Protein AF-A0A0F9EQ84-F1 (afdb_monomer)

Foldseek 3Di:
DQQDLVLQADVVSVVVPPLDWNLLVLLQLCDQVSCCVRPVGNCNVSGDDSVPDFTPLLSLLLQLLVLLLVLVPDPDNLVSLVSQLVSLLSVLVSVLCQVPVPQRDSDLVSSLVSVVVVCVVVVLCVVSNVSNVQSVCCVPPVDGPDDPVVSSLVVLLSVVVCQCVVVTPHRDDLVRVQVSQCVPDNRSVVSNVSSVVVD

Solvent-accessible surface area (backbone atoms only — not comparable to full-atom values): 11429 Å² total; per-residue (Å²): 129,85,82,53,73,73,33,63,63,32,70,68,58,27,55,74,76,38,98,63,59,67,53,60,60,50,56,63,38,68,43,62,68,47,20,27,71,76,68,77,40,77,50,62,91,71,44,67,68,65,89,80,51,70,76,61,60,68,61,54,49,51,54,20,52,50,24,42,40,49,20,74,71,42,82,52,63,72,59,16,53,53,28,36,27,50,15,43,53,46,45,49,44,48,51,43,36,72,80,31,81,77,63,84,64,86,48,65,70,57,38,51,54,49,48,55,61,45,31,77,77,43,60,89,56,46,65,54,59,56,53,44,51,47,31,48,35,40,72,77,70,70,46,67,97,63,63,66,66,59,56,52,51,54,50,51,53,50,53,50,52,31,31,52,70,44,70,51,101,53,61,31,55,74,66,54,45,52,51,54,38,49,75,43,94,88,25,42,72,71,57,56,55,59,58,62,74,75,104

Structure (mmCIF, N/CA/C/O backbone):
data_AF-A0A0F9EQ84-F1
#
_entry.id   AF-A0A0F9EQ84-F1
#
loop_
_atom_site.group_PDB
_atom_site.id
_atom_site.type_symbol
_atom_site.label_atom_id
_atom_site.label_alt_id
_atom_site.label_comp_id
_atom_site.label_asym_id
_atom_site.label_entity_id
_atom_site.label_seq_id
_atom_site.pdbx_PDB_ins_code
_atom_site.Cartn_x
_atom_site.Cartn_y
_atom_site.Cartn_z
_atom_site.occupancy
_atom_site.B_iso_or_equiv
_atom_site.auth_seq_id
_atom_site.auth_comp_id
_atom_site.auth_asym_id
_atom_site.auth_atom_id
_atom_site.pdbx_PDB_model_num
ATOM 1 N N . GLY A 1 1 ? 20.247 -2.538 0.892 1.00 44.31 1 GLY A N 1
ATOM 2 C CA . GLY A 1 1 ? 21.320 -2.556 -0.114 1.00 44.31 1 GLY A CA 1
ATOM 3 C C . GLY A 1 1 ? 20.781 -1.972 -1.396 1.00 44.31 1 GLY A C 1
ATOM 4 O O . GLY A 1 1 ? 19.578 -2.067 -1.615 1.00 44.31 1 GLY A O 1
ATO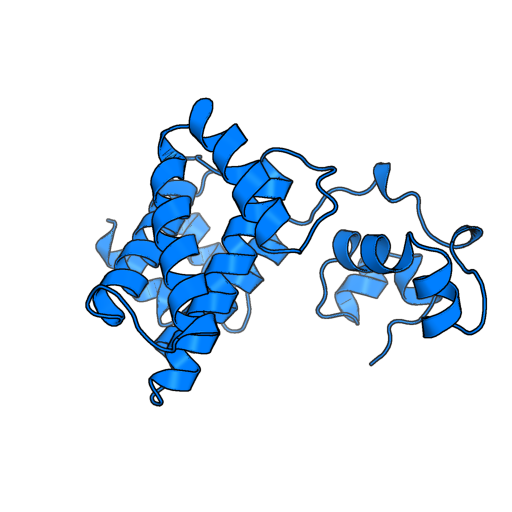M 5 N N . TYR A 1 2 ? 21.634 -1.339 -2.195 1.00 57.03 2 TYR A N 1
ATOM 6 C CA . TYR A 1 2 ? 21.280 -0.964 -3.563 1.00 57.03 2 TYR A CA 1
ATOM 7 C C . TYR A 1 2 ? 21.083 -2.249 -4.381 1.00 57.03 2 TYR A C 1
ATOM 9 O O . TYR A 1 2 ? 21.875 -3.180 -4.249 1.00 57.03 2 TYR A O 1
ATOM 17 N N . ASN A 1 3 ? 19.996 -2.341 -5.152 1.00 71.69 3 ASN A N 1
ATOM 18 C CA . ASN A 1 3 ? 19.767 -3.488 -6.032 1.00 71.69 3 ASN A CA 1
ATOM 19 C C . ASN A 1 3 ? 20.798 -3.431 -7.172 1.00 71.69 3 ASN A C 1
ATOM 21 O O . ASN A 1 3 ? 21.003 -2.356 -7.741 1.00 71.69 3 ASN A O 1
ATOM 25 N N . THR A 1 4 ? 21.437 -4.550 -7.515 1.00 80.94 4 THR A N 1
ATOM 26 C CA . THR A 1 4 ? 22.372 -4.581 -8.651 1.00 80.94 4 THR A CA 1
ATOM 27 C C . THR A 1 4 ? 21.618 -4.604 -9.983 1.00 80.94 4 THR A C 1
ATOM 29 O O . THR A 1 4 ? 20.422 -4.908 -10.026 1.00 80.94 4 THR A O 1
ATOM 32 N N . ILE A 1 5 ? 22.306 -4.304 -11.087 1.00 82.62 5 ILE A N 1
ATOM 33 C CA . ILE A 1 5 ? 21.720 -4.367 -12.437 1.00 82.62 5 ILE A CA 1
ATOM 34 C C . ILE A 1 5 ? 21.209 -5.787 -12.728 1.00 82.62 5 ILE A C 1
ATOM 36 O O . ILE A 1 5 ? 20.121 -5.964 -13.274 1.00 82.62 5 ILE A O 1
ATOM 40 N N . GLU A 1 6 ? 21.951 -6.813 -12.306 1.00 83.69 6 GLU A N 1
ATOM 41 C CA . GLU A 1 6 ? 21.594 -8.227 -12.469 1.00 83.69 6 GLU A CA 1
ATOM 42 C C . GLU A 1 6 ? 20.278 -8.561 -11.764 1.00 83.69 6 GLU A C 1
ATOM 44 O O . GLU A 1 6 ? 19.477 -9.338 -12.285 1.00 83.69 6 GLU A O 1
ATOM 49 N N . MET A 1 7 ? 20.016 -7.941 -10.608 1.00 85.12 7 MET A N 1
ATOM 50 C CA . MET A 1 7 ? 18.746 -8.113 -9.907 1.00 85.12 7 MET A CA 1
ATOM 51 C C . MET A 1 7 ? 17.577 -7.563 -10.728 1.00 85.12 7 MET A C 1
ATOM 53 O O . MET A 1 7 ? 16.531 -8.200 -10.772 1.00 85.12 7 MET A O 1
ATOM 57 N N . TYR A 1 8 ? 17.734 -6.431 -11.420 1.00 85.06 8 TYR A N 1
ATOM 58 C CA . TYR A 1 8 ? 16.660 -5.858 -12.244 1.00 85.06 8 TYR A CA 1
ATOM 59 C C . TYR A 1 8 ? 16.364 -6.618 -13.532 1.00 85.06 8 TYR A C 1
ATOM 61 O O . TYR A 1 8 ? 15.320 -6.390 -14.133 1.00 85.06 8 TYR A O 1
ATOM 69 N N . LYS A 1 9 ? 17.248 -7.516 -13.967 1.00 85.44 9 LYS A N 1
ATOM 70 C CA . LYS A 1 9 ? 17.018 -8.341 -15.161 1.00 85.44 9 LYS A CA 1
ATOM 71 C C . LYS A 1 9 ? 16.113 -9.541 -14.885 1.00 85.44 9 LYS A C 1
ATOM 73 O O . LYS A 1 9 ? 15.542 -10.101 -15.817 1.00 85.44 9 LYS A O 1
ATOM 78 N N . ASN A 1 10 ? 15.973 -9.951 -13.622 1.00 86.38 10 ASN A N 1
ATOM 79 C CA . ASN A 1 10 ? 15.217 -11.139 -13.242 1.00 86.38 10 ASN A CA 1
ATOM 80 C C . ASN A 1 10 ? 14.305 -10.858 -12.039 1.00 86.38 10 ASN A C 1
ATOM 82 O O . ASN A 1 10 ? 14.774 -10.672 -10.917 1.00 86.38 10 ASN A O 1
ATOM 86 N N . LYS A 1 11 ? 12.985 -10.905 -12.264 1.00 85.62 11 LYS A N 1
ATOM 87 C CA . LYS A 1 11 ? 11.959 -10.658 -11.238 1.00 85.62 11 LYS A CA 1
ATOM 88 C C . LYS A 1 11 ? 12.091 -11.571 -10.014 1.00 85.62 11 LYS A C 1
ATOM 90 O O . LYS A 1 11 ? 11.870 -11.103 -8.901 1.00 85.62 11 LYS A O 1
ATOM 95 N N . GLU A 1 12 ? 12.441 -12.842 -10.191 1.00 86.06 12 GLU A N 1
ATOM 96 C CA . GLU A 1 12 ? 12.554 -13.801 -9.083 1.00 86.06 12 GLU A CA 1
ATOM 97 C C . GLU A 1 12 ? 13.801 -13.536 -8.240 1.00 86.06 12 GLU A C 1
ATOM 99 O O . GLU A 1 12 ? 13.730 -13.483 -7.010 1.00 86.06 12 GLU A O 1
ATOM 104 N N . THR A 1 13 ? 14.930 -13.253 -8.892 1.00 85.06 13 THR A N 1
ATOM 105 C CA . THR A 1 13 ? 16.141 -12.779 -8.213 1.00 85.06 13 THR A CA 1
ATOM 106 C C . THR A 1 13 ? 15.863 -11.478 -7.468 1.00 85.06 13 THR A C 1
ATOM 108 O O . THR A 1 13 ? 16.202 -11.363 -6.290 1.00 85.06 13 THR A O 1
ATOM 111 N N . PHE A 1 14 ? 15.189 -10.519 -8.108 1.00 86.56 14 PHE A N 1
ATOM 112 C CA . PHE A 1 14 ? 14.787 -9.279 -7.461 1.00 86.56 14 PHE A CA 1
ATOM 113 C C . PHE A 1 14 ? 13.939 -9.548 -6.221 1.00 86.56 14 PHE A C 1
ATOM 115 O O . PHE A 1 14 ? 14.260 -9.038 -5.159 1.00 86.56 14 PHE A O 1
ATOM 122 N N . LYS A 1 15 ? 12.899 -10.380 -6.313 1.00 83.19 15 LYS A N 1
ATOM 123 C CA . LYS A 1 15 ? 12.018 -10.703 -5.180 1.00 83.19 15 LYS A CA 1
ATOM 124 C C . LYS A 1 15 ? 12.744 -11.391 -4.026 1.00 83.19 15 LYS A C 1
ATOM 126 O O . LYS A 1 15 ? 12.416 -11.143 -2.869 1.00 83.19 15 LYS A O 1
ATOM 131 N N . LYS A 1 16 ? 13.718 -12.253 -4.325 1.00 81.38 16 LYS A N 1
ATOM 132 C CA . LYS A 1 16 ? 14.491 -12.983 -3.311 1.00 81.38 16 LYS A CA 1
ATOM 133 C C . LYS A 1 16 ? 15.351 -12.051 -2.458 1.00 81.38 16 LYS A C 1
ATOM 135 O O . LYS A 1 16 ? 15.489 -12.266 -1.257 1.00 81.38 16 LYS A O 1
ATOM 140 N N . TRP A 1 17 ? 15.948 -11.044 -3.087 1.00 77.94 17 TRP A N 1
ATOM 141 C CA . TRP A 1 17 ? 16.971 -10.199 -2.463 1.00 77.94 17 TRP A CA 1
ATOM 142 C C . TRP A 1 17 ? 16.479 -8.792 -2.131 1.00 77.94 17 TRP A C 1
ATOM 144 O O . TRP A 1 17 ? 16.992 -8.137 -1.224 1.00 77.94 17 TRP A O 1
ATOM 154 N N . SER A 1 18 ? 15.471 -8.325 -2.858 1.00 72.38 18 SER A N 1
ATOM 155 C CA . SER A 1 18 ? 14.851 -7.026 -2.685 1.00 72.38 18 SER A CA 1
ATOM 156 C C . SER A 1 18 ? 13.531 -7.174 -1.953 1.00 72.38 18 SER A C 1
ATOM 158 O O . SER A 1 18 ? 12.609 -7.858 -2.385 1.00 72.38 18 SER A O 1
ATOM 160 N N . GLY A 1 19 ? 13.398 -6.433 -0.861 1.00 68.44 19 GLY A N 1
ATOM 161 C CA . GLY A 1 19 ? 12.121 -6.255 -0.188 1.00 68.44 19 GLY A CA 1
ATOM 162 C C . GLY A 1 19 ? 11.248 -5.194 -0.855 1.00 68.44 19 GLY A C 1
ATOM 163 O O . GLY A 1 19 ? 10.465 -4.585 -0.132 1.00 68.44 19 GLY A O 1
ATOM 164 N N . ALA A 1 20 ? 11.385 -4.898 -2.155 1.00 76.38 20 ALA A N 1
ATOM 165 C CA . ALA A 1 20 ? 10.658 -3.847 -2.886 1.00 76.38 20 ALA A CA 1
ATOM 166 C C . ALA A 1 20 ? 9.717 -4.424 -3.964 1.00 76.38 20 ALA A C 1
ATOM 168 O O . ALA A 1 20 ? 9.825 -5.588 -4.338 1.00 76.38 20 ALA A O 1
ATOM 169 N N . ASN A 1 21 ? 8.790 -3.607 -4.475 1.00 85.06 21 ASN A N 1
ATOM 170 C CA . ASN A 1 21 ? 7.936 -4.007 -5.593 1.00 85.06 21 ASN A CA 1
ATOM 171 C C . ASN A 1 21 ? 8.716 -3.887 -6.908 1.00 85.06 21 ASN A C 1
ATOM 173 O O . ASN A 1 21 ? 9.249 -2.819 -7.201 1.00 85.06 21 ASN A O 1
ATOM 177 N N . TYR A 1 22 ? 8.767 -4.958 -7.702 1.00 86.50 22 TYR A N 1
ATOM 178 C CA . TYR A 1 22 ? 9.621 -5.016 -8.893 1.00 86.50 22 TYR A CA 1
ATOM 179 C C . TYR A 1 22 ? 9.293 -3.943 -9.937 1.00 86.50 22 TYR A C 1
ATOM 181 O O . TYR A 1 22 ? 10.187 -3.221 -10.369 1.00 86.50 22 TYR A O 1
ATOM 189 N N . LYS A 1 23 ? 8.011 -3.790 -10.303 1.00 87.56 23 LYS A N 1
ATOM 190 C CA . LYS A 1 23 ? 7.602 -2.785 -11.295 1.00 87.56 23 LYS A CA 1
ATOM 191 C C . LYS A 1 23 ? 7.909 -1.377 -10.797 1.00 87.56 23 LYS A C 1
ATOM 193 O O . LYS A 1 23 ? 8.455 -0.576 -11.541 1.00 87.56 23 LYS A O 1
ATOM 198 N N . TRP A 1 24 ? 7.611 -1.103 -9.529 1.00 84.25 24 TRP A N 1
ATOM 199 C CA . TRP A 1 24 ? 7.910 0.193 -8.925 1.00 84.25 24 TRP A CA 1
ATOM 200 C C . TRP A 1 24 ? 9.413 0.499 -8.978 1.00 84.25 24 TRP A C 1
ATOM 202 O O . TRP A 1 24 ? 9.807 1.558 -9.453 1.00 84.25 24 TRP A O 1
ATOM 212 N N . ALA A 1 25 ? 10.258 -0.452 -8.586 1.00 84.88 25 ALA A N 1
ATOM 213 C CA . ALA A 1 25 ? 11.701 -0.251 -8.602 1.00 84.88 25 ALA A CA 1
ATOM 214 C C . ALA A 1 25 ? 12.248 -0.013 -10.024 1.00 84.88 25 ALA A C 1
ATOM 216 O O . ALA A 1 25 ? 13.164 0.784 -10.194 1.00 84.88 25 ALA A O 1
ATOM 217 N N . LEU A 1 26 ? 11.655 -0.640 -11.048 1.00 87.19 26 LEU A N 1
ATOM 218 C CA . LEU A 1 26 ? 11.979 -0.361 -12.450 1.00 87.19 26 LEU A CA 1
ATOM 219 C C . LEU A 1 26 ? 11.496 1.025 -12.907 1.00 87.19 26 LEU A C 1
ATOM 221 O O . LEU A 1 26 ? 12.176 1.696 -13.677 1.00 87.19 26 LEU A O 1
ATOM 225 N N . MET A 1 27 ? 10.338 1.483 -12.430 1.00 84.12 27 MET A N 1
ATOM 226 C CA . MET A 1 27 ? 9.828 2.821 -12.747 1.00 84.12 27 MET A CA 1
ATOM 227 C C . MET A 1 27 ? 10.714 3.930 -12.181 1.00 84.12 27 MET A C 1
ATOM 229 O O . MET A 1 27 ? 10.883 4.954 -12.839 1.00 84.12 27 MET A O 1
ATOM 233 N N . ASP A 1 28 ? 11.317 3.720 -11.009 1.00 80.31 28 ASP A N 1
ATOM 234 C CA . ASP A 1 28 ? 12.241 4.689 -10.412 1.00 80.31 28 ASP A CA 1
ATOM 235 C C . ASP A 1 28 ? 13.488 4.904 -11.292 1.00 80.31 28 ASP A C 1
ATOM 237 O O . ASP A 1 28 ? 14.003 6.017 -11.364 1.00 80.31 28 ASP A O 1
ATOM 241 N N . ILE A 1 29 ? 13.929 3.878 -12.026 1.00 82.75 29 ILE A N 1
ATOM 242 C CA . ILE A 1 29 ? 15.081 3.929 -12.947 1.00 82.75 29 ILE A CA 1
ATOM 243 C C . ILE A 1 29 ? 14.683 4.143 -14.419 1.00 82.75 29 ILE A C 1
ATOM 245 O O . ILE A 1 29 ? 15.534 4.095 -15.302 1.00 82.75 29 ILE A O 1
ATOM 249 N N . LYS A 1 30 ? 13.399 4.427 -14.699 1.00 80.50 30 LYS A N 1
ATOM 250 C CA . LYS A 1 30 ? 12.899 4.763 -16.048 1.00 80.50 30 LYS A CA 1
ATOM 251 C C . LYS A 1 30 ? 13.483 6.079 -16.578 1.00 80.50 30 LYS A C 1
ATOM 253 O O . LYS A 1 30 ? 13.595 6.265 -17.790 1.00 80.50 30 LYS A O 1
ATOM 258 N N . TYR A 1 31 ? 13.826 6.995 -15.675 1.00 83.50 31 TYR A N 1
ATOM 259 C CA . TYR A 1 31 ? 14.444 8.277 -16.002 1.00 83.50 31 TYR A CA 1
ATOM 260 C C . TYR A 1 31 ? 15.965 8.134 -16.068 1.00 83.50 31 TYR A C 1
ATOM 262 O O . TYR A 1 31 ? 16.579 7.519 -15.193 1.00 83.50 31 TYR A O 1
ATOM 270 N N . GLU A 1 32 ? 16.566 8.711 -17.105 1.00 87.50 32 GLU A N 1
ATOM 271 C CA . GLU A 1 32 ? 18.008 8.647 -17.364 1.00 87.50 32 GLU A CA 1
ATOM 272 C C . GLU A 1 32 ? 18.827 9.171 -16.185 1.00 87.50 32 GLU A C 1
ATOM 274 O O . GLU A 1 32 ? 19.829 8.577 -15.788 1.00 87.50 32 GLU A O 1
ATOM 279 N N . GLU A 1 33 ? 18.364 10.270 -15.596 1.00 87.25 33 GLU A N 1
ATOM 280 C CA . GLU A 1 33 ? 19.012 10.950 -14.485 1.00 87.25 33 GLU A CA 1
ATOM 281 C C . GLU A 1 33 ? 19.100 10.033 -13.265 1.00 87.25 33 GLU A C 1
ATOM 283 O O . GLU A 1 33 ? 20.154 9.935 -12.638 1.00 87.25 33 GLU A O 1
ATOM 288 N N . ASN A 1 34 ? 18.024 9.300 -12.968 1.00 84.56 34 ASN A N 1
ATOM 289 C CA . ASN A 1 34 ? 17.988 8.356 -11.851 1.00 84.56 34 ASN A CA 1
ATOM 290 C C . ASN A 1 34 ? 18.886 7.143 -12.111 1.00 84.56 34 ASN A C 1
ATOM 292 O O . ASN A 1 34 ? 19.557 6.671 -11.194 1.00 84.56 34 ASN A O 1
ATOM 296 N N . SER A 1 35 ? 18.930 6.658 -13.356 1.00 85.06 35 SER A N 1
ATOM 297 C CA . SER A 1 35 ? 19.844 5.587 -13.757 1.00 85.06 35 SER A CA 1
ATOM 298 C C . SER A 1 35 ? 21.303 5.992 -13.540 1.00 85.06 35 SER A C 1
ATOM 300 O O . SER A 1 35 ? 22.033 5.307 -12.823 1.00 85.06 35 SER A O 1
ATOM 302 N N . LYS A 1 36 ? 21.712 7.134 -14.106 1.00 89.94 36 LYS A N 1
ATOM 303 C CA . LYS A 1 36 ? 23.080 7.657 -13.990 1.00 89.94 36 LYS A CA 1
ATOM 304 C C . LYS A 1 36 ? 23.460 7.932 -12.539 1.00 89.94 36 LYS A C 1
ATOM 306 O O . LYS A 1 36 ? 24.565 7.596 -12.127 1.00 89.94 36 LYS A O 1
ATOM 311 N N . LEU A 1 37 ? 22.539 8.489 -11.752 1.00 86.62 37 LEU A N 1
ATOM 312 C CA . LEU A 1 37 ? 22.764 8.771 -10.336 1.00 86.62 37 LEU A CA 1
ATOM 313 C C . LEU A 1 37 ? 23.031 7.500 -9.518 1.00 86.62 37 LEU A C 1
ATOM 315 O O . LEU A 1 37 ? 23.881 7.514 -8.632 1.00 86.62 37 LEU A O 1
ATOM 319 N N . LEU A 1 38 ? 22.300 6.416 -9.786 1.00 82.12 38 LEU A N 1
ATOM 320 C CA . LEU A 1 38 ? 22.375 5.186 -8.992 1.00 82.12 38 LEU A CA 1
ATOM 321 C C . LEU A 1 38 ? 23.478 4.225 -9.452 1.00 82.12 38 LEU A C 1
ATOM 323 O O . LEU A 1 38 ? 23.998 3.477 -8.625 1.00 82.12 38 LEU A O 1
ATOM 327 N N . TYR A 1 39 ? 23.823 4.236 -10.742 1.00 83.50 39 TYR A N 1
ATOM 328 C CA . TYR A 1 39 ? 24.718 3.242 -11.350 1.00 83.50 39 TYR A CA 1
ATOM 329 C C . TYR A 1 39 ? 25.966 3.838 -12.006 1.00 83.50 39 TYR A C 1
ATOM 331 O O . TYR A 1 39 ? 26.808 3.089 -12.488 1.00 83.50 39 TYR A O 1
ATOM 339 N N . GLY A 1 40 ? 26.108 5.166 -12.028 1.00 87.81 40 GLY A N 1
ATOM 340 C CA . GLY A 1 40 ? 27.218 5.861 -12.689 1.00 87.81 40 GLY A CA 1
ATOM 341 C C . GLY A 1 40 ? 27.090 5.945 -14.215 1.00 87.81 40 GLY A C 1
ATOM 342 O O . GLY A 1 40 ? 27.859 6.654 -14.855 1.00 87.81 40 GLY A O 1
ATOM 343 N N . GLU A 1 41 ? 26.101 5.270 -14.801 1.00 90.19 41 GLU A N 1
ATOM 344 C CA . GLU A 1 41 ? 25.846 5.217 -16.240 1.00 90.19 41 GLU A CA 1
ATOM 345 C C . GLU A 1 41 ? 24.348 5.027 -16.541 1.00 90.19 41 GLU A C 1
ATOM 347 O O . GLU A 1 41 ? 23.543 4.704 -15.661 1.00 90.19 41 GLU A O 1
ATOM 352 N N . ASP A 1 42 ? 23.954 5.257 -17.795 1.00 90.31 42 ASP A N 1
ATOM 353 C CA . ASP A 1 42 ? 22.605 4.917 -18.248 1.00 90.31 42 ASP A CA 1
ATOM 354 C C . ASP A 1 42 ? 22.512 3.396 -18.463 1.00 90.31 42 ASP A C 1
ATOM 356 O O . ASP A 1 42 ? 23.278 2.811 -19.230 1.00 90.31 42 ASP A O 1
ATOM 360 N N . ILE A 1 43 ? 21.612 2.742 -17.730 1.00 89.06 43 ILE A N 1
ATOM 361 C CA . ILE A 1 43 ? 21.410 1.291 -17.743 1.00 89.06 43 ILE A CA 1
ATOM 362 C C . ILE A 1 43 ? 20.078 0.913 -18.397 1.00 89.06 43 ILE A C 1
ATOM 364 O O . ILE A 1 43 ? 19.729 -0.265 -18.392 1.00 89.06 43 ILE A O 1
ATOM 368 N N . ARG A 1 44 ? 19.290 1.877 -18.901 1.00 90.62 44 ARG A N 1
ATOM 369 C CA . ARG A 1 44 ? 17.894 1.643 -19.322 1.00 90.62 44 ARG A CA 1
ATOM 370 C C . ARG A 1 44 ? 17.756 0.639 -20.463 1.00 90.62 44 ARG A C 1
ATOM 372 O O . ARG A 1 44 ? 16.787 -0.111 -20.494 1.00 90.62 44 ARG A O 1
ATOM 379 N N . ASP A 1 45 ? 18.739 0.580 -21.350 1.00 90.50 45 ASP A N 1
ATOM 380 C CA . ASP A 1 45 ? 18.856 -0.401 -22.434 1.00 90.50 45 ASP A CA 1
ATOM 381 C C . ASP A 1 45 ? 19.057 -1.846 -21.934 1.00 90.50 45 ASP A C 1
ATOM 383 O O . ASP A 1 45 ? 18.756 -2.809 -22.638 1.00 90.50 45 ASP A O 1
ATOM 387 N N . ARG A 1 46 ? 19.536 -2.007 -20.695 1.00 89.19 46 ARG A N 1
ATOM 388 C CA . ARG A 1 46 ? 19.791 -3.295 -20.031 1.00 89.19 46 A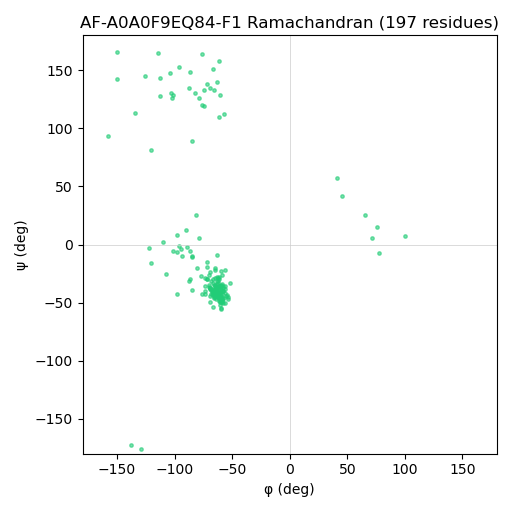RG A CA 1
ATOM 389 C C . ARG A 1 46 ? 18.646 -3.749 -19.128 1.00 89.19 46 ARG A C 1
ATOM 391 O O . ARG A 1 46 ? 18.761 -4.813 -18.510 1.00 89.19 46 ARG A O 1
ATOM 398 N N . LEU A 1 47 ? 17.581 -2.958 -19.019 1.00 89.00 47 LEU A N 1
ATOM 399 C CA . LEU A 1 47 ? 16.421 -3.239 -18.180 1.00 89.00 47 LEU A CA 1
ATOM 400 C C . LEU A 1 47 ? 15.291 -3.890 -18.984 1.00 89.00 47 LEU A C 1
ATOM 402 O O . LEU A 1 47 ? 15.166 -3.664 -20.188 1.00 89.00 47 LEU A O 1
ATOM 406 N N . PRO A 1 48 ? 14.436 -4.695 -18.335 1.00 88.50 48 PRO A N 1
ATOM 407 C CA . PRO A 1 48 ? 13.244 -5.208 -18.984 1.00 88.50 48 PRO A CA 1
ATOM 408 C C . PRO A 1 48 ? 12.257 -4.079 -19.301 1.00 88.50 48 PRO A C 1
ATOM 410 O O . PRO A 1 48 ? 12.146 -3.089 -18.578 1.00 88.50 48 PRO A O 1
ATOM 413 N N . ASP A 1 49 ? 11.481 -4.296 -20.358 1.00 85.44 49 ASP A N 1
ATOM 414 C CA . ASP A 1 49 ? 10.398 -3.414 -20.779 1.00 85.44 49 ASP A CA 1
ATOM 415 C C . ASP A 1 49 ? 9.314 -3.309 -19.687 1.00 85.44 49 ASP A C 1
ATOM 417 O O . ASP A 1 49 ? 8.581 -4.264 -19.406 1.00 85.44 49 ASP A O 1
ATOM 421 N N . ILE A 1 50 ? 9.238 -2.137 -19.051 1.00 84.69 50 ILE A N 1
ATOM 422 C CA . ILE A 1 50 ? 8.362 -1.849 -17.905 1.00 84.69 50 ILE A CA 1
ATOM 423 C C . ILE A 1 50 ? 6.888 -1.987 -18.286 1.00 84.69 50 ILE A C 1
ATOM 425 O O . ILE A 1 50 ? 6.077 -2.413 -17.456 1.00 84.69 50 ILE A O 1
ATOM 429 N N . ASP A 1 51 ? 6.542 -1.670 -19.533 1.00 82.56 51 ASP A N 1
ATOM 430 C CA . ASP A 1 51 ? 5.158 -1.658 -20.001 1.00 82.56 51 ASP A CA 1
ATOM 431 C C . ASP A 1 51 ? 4.599 -3.087 -20.130 1.00 82.56 51 ASP A C 1
ATOM 433 O O . ASP A 1 51 ? 3.390 -3.298 -20.040 1.00 82.56 51 ASP A O 1
ATOM 437 N N . LYS A 1 52 ? 5.476 -4.098 -20.212 1.00 85.19 52 LYS A N 1
ATOM 438 C CA . LYS A 1 52 ? 5.114 -5.528 -20.198 1.00 85.19 52 LYS A CA 1
ATOM 439 C C . LYS A 1 52 ? 5.005 -6.124 -18.794 1.00 85.19 52 LYS A C 1
ATOM 441 O O . LYS A 1 52 ? 4.615 -7.284 -18.640 1.00 85.19 52 LYS A O 1
ATOM 446 N N . ILE A 1 53 ? 5.352 -5.368 -17.754 1.00 85.56 53 ILE A N 1
ATOM 447 C CA . ILE A 1 53 ? 5.362 -5.849 -16.372 1.00 85.56 53 ILE A CA 1
ATOM 448 C C . ILE A 1 53 ? 4.103 -5.357 -15.658 1.00 85.56 53 ILE A C 1
ATOM 450 O O . ILE A 1 53 ? 3.796 -4.167 -15.629 1.00 85.56 53 ILE A O 1
ATOM 454 N N . LYS A 1 54 ? 3.376 -6.280 -15.023 1.00 86.31 54 LYS A N 1
ATOM 455 C CA . LYS A 1 54 ? 2.227 -5.951 -14.167 1.00 86.31 54 LYS A CA 1
ATOM 456 C C . LYS A 1 54 ? 2.663 -5.645 -12.738 1.00 86.31 54 LYS A C 1
ATOM 458 O O . LYS A 1 54 ? 3.639 -6.219 -12.241 1.00 86.31 54 LYS A O 1
ATOM 463 N N . PHE A 1 55 ? 1.921 -4.762 -12.072 1.00 88.31 55 PHE A N 1
ATOM 464 C CA . PHE A 1 55 ? 2.086 -4.548 -10.638 1.00 88.31 55 PHE A CA 1
ATOM 465 C C . PHE A 1 55 ? 1.753 -5.830 -9.870 1.00 88.31 55 PHE A C 1
ATOM 467 O O . PHE A 1 55 ? 0.803 -6.541 -10.184 1.00 88.31 55 PHE A O 1
ATOM 474 N N . ASP A 1 56 ? 2.552 -6.118 -8.846 1.00 89.69 56 ASP A N 1
ATOM 475 C CA . ASP A 1 56 ? 2.245 -7.168 -7.876 1.00 89.69 56 ASP A CA 1
ATOM 476 C C . ASP A 1 56 ? 1.329 -6.568 -6.798 1.00 89.69 56 ASP A C 1
ATOM 478 O O . ASP A 1 56 ? 1.803 -5.958 -5.837 1.00 89.69 56 ASP A O 1
ATOM 482 N N . TYR A 1 57 ? 0.015 -6.628 -7.036 1.00 91.88 57 TYR A N 1
ATOM 483 C CA . TYR A 1 57 ? -0.996 -6.021 -6.165 1.00 91.88 57 TYR A CA 1
A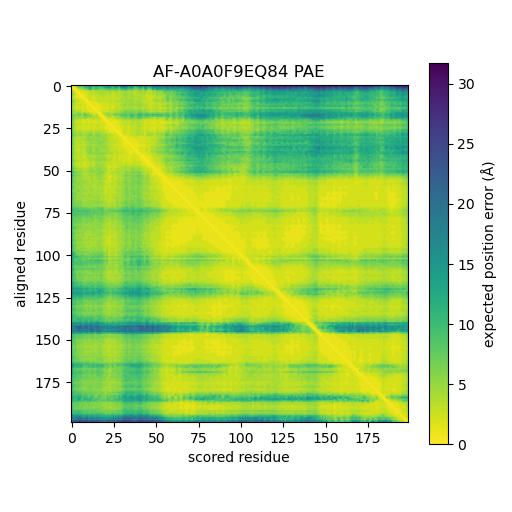TOM 484 C C . TYR A 1 57 ? -0.984 -6.616 -4.753 1.00 91.88 57 TYR A C 1
ATOM 486 O O . TYR A 1 57 ? -1.141 -5.866 -3.788 1.00 91.88 57 TYR A O 1
ATOM 494 N N . ASP A 1 58 ? -0.713 -7.918 -4.630 1.00 91.25 58 ASP A N 1
ATOM 495 C CA . ASP A 1 58 ? -0.542 -8.601 -3.349 1.00 91.25 58 ASP A CA 1
ATOM 496 C C . ASP A 1 58 ? 0.635 -8.009 -2.565 1.00 91.25 58 ASP A C 1
ATOM 498 O O . ASP A 1 58 ? 0.489 -7.706 -1.383 1.00 91.25 58 ASP A O 1
ATOM 502 N N . ASP A 1 59 ? 1.791 -7.783 -3.194 1.00 89.31 59 ASP A N 1
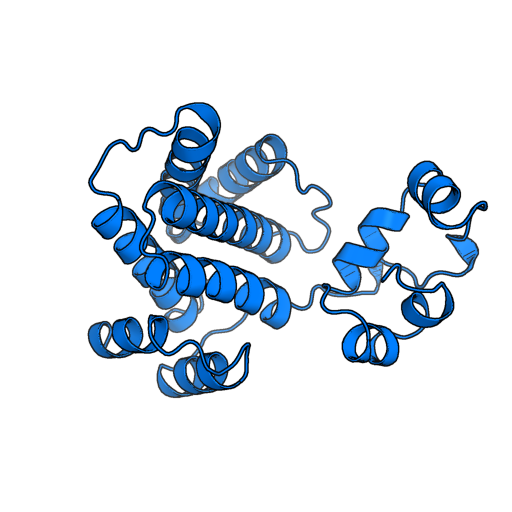ATOM 503 C CA . ASP A 1 59 ? 2.930 -7.145 -2.519 1.00 89.31 59 ASP A CA 1
ATOM 504 C C . ASP A 1 59 ? 2.613 -5.701 -2.083 1.00 89.31 59 ASP A C 1
ATOM 506 O O . ASP A 1 59 ? 2.949 -5.295 -0.964 1.00 89.31 59 ASP A O 1
ATOM 510 N N . ILE A 1 60 ? 1.934 -4.916 -2.928 1.00 91.50 60 ILE A N 1
ATOM 511 C CA . ILE A 1 60 ? 1.557 -3.537 -2.574 1.00 91.50 60 ILE A CA 1
ATOM 512 C C . ILE A 1 60 ? 0.586 -3.539 -1.387 1.00 91.50 60 ILE A C 1
ATOM 514 O O . ILE A 1 60 ? 0.804 -2.799 -0.420 1.00 91.50 60 ILE A O 1
ATOM 518 N N . LEU A 1 61 ? -0.448 -4.383 -1.425 1.00 94.62 61 LEU A N 1
ATOM 519 C CA . LEU A 1 61 ? -1.423 -4.519 -0.346 1.00 94.62 61 LEU A CA 1
ATOM 520 C C . LEU A 1 61 ? -0.753 -4.987 0.953 1.00 94.62 61 LEU A C 1
ATOM 522 O O . LEU A 1 61 ? -0.977 -4.384 2.003 1.00 94.62 61 LEU A O 1
ATOM 526 N N . ALA A 1 62 ? 0.156 -5.961 0.901 1.00 93.69 62 ALA A N 1
ATOM 527 C CA . ALA A 1 62 ? 0.870 -6.439 2.083 1.00 93.69 62 ALA A CA 1
ATOM 528 C C . ALA A 1 62 ? 1.669 -5.308 2.757 1.00 93.69 62 ALA A C 1
ATOM 530 O O . ALA A 1 62 ? 1.725 -5.221 3.985 1.00 93.69 62 ALA A O 1
ATOM 531 N N . ARG A 1 63 ? 2.236 -4.376 1.978 1.00 92.62 63 ARG A N 1
ATOM 532 C CA . ARG A 1 63 ? 2.924 -3.186 2.516 1.00 92.62 63 ARG A CA 1
ATOM 533 C C . ARG A 1 63 ? 1.970 -2.182 3.147 1.00 92.62 63 ARG A C 1
ATOM 535 O O . ARG A 1 63 ? 2.359 -1.519 4.111 1.00 92.62 63 ARG A O 1
ATOM 542 N N . VAL A 1 64 ? 0.757 -2.034 2.612 1.00 96.06 64 VAL A N 1
ATOM 543 C CA . VAL A 1 64 ? -0.297 -1.234 3.254 1.00 96.06 64 VAL A CA 1
ATOM 544 C C . VAL A 1 64 ? -0.580 -1.817 4.631 1.00 96.06 64 VAL A C 1
ATOM 546 O O . VAL A 1 64 ? -0.414 -1.120 5.633 1.00 96.06 64 VAL A O 1
ATOM 549 N N . LEU A 1 65 ? -0.908 -3.108 4.682 1.00 96.56 65 LEU A N 1
ATOM 550 C CA . LEU A 1 65 ? -1.260 -3.812 5.914 1.00 96.56 65 LEU A CA 1
ATOM 551 C C . LEU A 1 65 ? -0.111 -3.816 6.927 1.00 96.56 65 LEU A C 1
ATOM 553 O O . LEU A 1 65 ? -0.340 -3.571 8.106 1.00 96.56 65 LEU A O 1
ATOM 557 N N . TYR A 1 66 ? 1.137 -3.948 6.473 1.00 95.81 66 TYR A N 1
ATOM 558 C CA . TYR A 1 66 ? 2.317 -3.804 7.327 1.00 95.81 66 TYR A CA 1
ATOM 559 C C . TYR A 1 66 ? 2.358 -2.460 8.063 1.00 95.81 66 TYR A C 1
ATOM 561 O O . TYR A 1 66 ? 2.661 -2.404 9.256 1.00 95.81 66 TYR A O 1
ATOM 569 N N . HIS A 1 67 ? 2.054 -1.357 7.378 1.00 97.25 67 HIS A N 1
ATOM 570 C CA . HIS A 1 67 ? 2.041 -0.044 8.018 1.00 97.25 67 HIS A CA 1
ATOM 571 C C . HIS A 1 67 ? 0.852 0.145 8.963 1.00 97.25 67 HIS A C 1
ATOM 573 O O . HIS A 1 67 ? 1.005 0.841 9.969 1.00 97.25 67 HIS A O 1
ATOM 579 N N . ILE A 1 68 ? -0.283 -0.503 8.694 1.00 97.50 68 ILE A N 1
ATOM 580 C CA . ILE A 1 68 ? -1.421 -0.516 9.619 1.00 97.50 68 ILE A CA 1
ATOM 581 C C . ILE A 1 68 ? -1.087 -1.325 10.875 1.00 97.50 68 ILE A C 1
ATOM 583 O O . ILE A 1 68 ? -1.218 -0.804 11.978 1.00 97.50 68 ILE A O 1
ATOM 587 N N . GLU A 1 69 ? -0.571 -2.546 10.726 1.00 96.94 69 GLU A N 1
ATOM 588 C CA . GLU A 1 69 ? -0.134 -3.400 11.838 1.00 96.94 69 GLU A CA 1
ATOM 589 C C . GLU A 1 69 ? 0.878 -2.661 12.726 1.00 96.94 69 GLU A C 1
ATOM 591 O O . GLU A 1 69 ? 0.772 -2.653 13.953 1.00 96.94 69 GLU A O 1
ATOM 596 N N . LYS A 1 70 ? 1.842 -1.961 12.111 1.00 96.56 70 LYS A N 1
ATOM 597 C CA . LYS A 1 70 ? 2.797 -1.121 12.844 1.00 96.56 70 LYS A CA 1
ATOM 598 C C . LYS A 1 70 ? 2.126 0.043 13.562 1.00 96.56 70 LYS A C 1
ATOM 600 O O . LYS A 1 70 ? 2.565 0.370 14.654 1.00 96.56 70 LYS A O 1
ATOM 605 N N . SER A 1 71 ? 1.103 0.663 12.977 1.00 97.12 71 SER A N 1
ATOM 606 C CA . SER A 1 71 ? 0.332 1.698 13.670 1.00 97.12 71 SER A CA 1
ATOM 607 C C . SER A 1 71 ? -0.398 1.124 14.886 1.00 97.12 71 SER A C 1
ATOM 609 O O . SER A 1 71 ? -0.326 1.717 15.957 1.00 97.12 71 SER A O 1
ATOM 611 N N . LEU A 1 72 ? -1.035 -0.042 14.761 1.00 96.69 72 LEU A N 1
ATOM 612 C CA . LEU A 1 72 ? -1.742 -0.704 15.866 1.00 96.69 72 LEU A CA 1
ATOM 613 C C . LEU A 1 72 ? -0.802 -1.118 17.008 1.00 96.69 72 LEU A C 1
ATOM 615 O O . LEU A 1 72 ? -1.181 -1.044 18.171 1.00 96.69 72 LEU A O 1
ATOM 619 N N . LYS A 1 73 ? 0.420 -1.553 16.680 1.00 96.00 73 LYS A N 1
ATOM 620 C CA . LYS A 1 73 ? 1.412 -2.017 17.662 1.00 96.00 73 LYS A CA 1
ATOM 621 C C . LYS A 1 73 ? 2.106 -0.881 18.422 1.00 96.00 73 LYS A C 1
ATOM 623 O O . LYS A 1 73 ? 2.618 -1.108 19.517 1.00 96.00 73 LYS A O 1
ATOM 628 N N . GLU A 1 74 ? 2.208 0.293 17.812 1.00 95.50 74 GLU A N 1
ATOM 629 C CA . GLU A 1 74 ? 3.010 1.394 18.337 1.00 95.50 74 GLU A CA 1
ATOM 630 C C . GLU A 1 74 ? 2.341 2.073 19.536 1.00 95.50 74 GLU A C 1
ATOM 632 O O . GLU A 1 74 ? 1.156 2.400 19.480 1.00 95.50 74 GLU A O 1
ATOM 637 N N . LYS A 1 75 ? 3.117 2.305 20.602 1.00 92.88 75 LYS A N 1
ATOM 638 C CA . LYS A 1 75 ? 2.629 2.967 21.825 1.00 92.88 75 LYS A CA 1
ATOM 639 C C . LYS A 1 75 ? 2.750 4.485 21.744 1.00 92.88 75 LYS A C 1
ATOM 641 O O . LYS A 1 75 ? 1.935 5.192 22.322 1.00 92.88 75 LYS A O 1
ATOM 646 N N . ASP A 1 76 ? 3.764 4.976 21.033 1.00 94.31 76 ASP A N 1
ATOM 647 C CA . ASP A 1 76 ? 3.918 6.402 20.774 1.00 94.31 76 ASP A CA 1
ATOM 648 C C . ASP A 1 76 ? 2.907 6.850 19.713 1.00 94.31 76 ASP A C 1
ATOM 650 O O . ASP A 1 76 ? 2.915 6.390 18.564 1.00 94.31 76 ASP A O 1
ATOM 654 N N . GLU A 1 77 ? 2.031 7.774 20.090 1.00 90.94 77 GLU A N 1
ATOM 655 C CA . GLU A 1 77 ? 0.949 8.211 19.220 1.00 90.94 77 GLU A CA 1
ATOM 656 C C . GLU A 1 77 ? 1.461 8.914 17.953 1.00 90.94 77 GLU A C 1
ATOM 658 O O . GLU A 1 77 ? 0.947 8.682 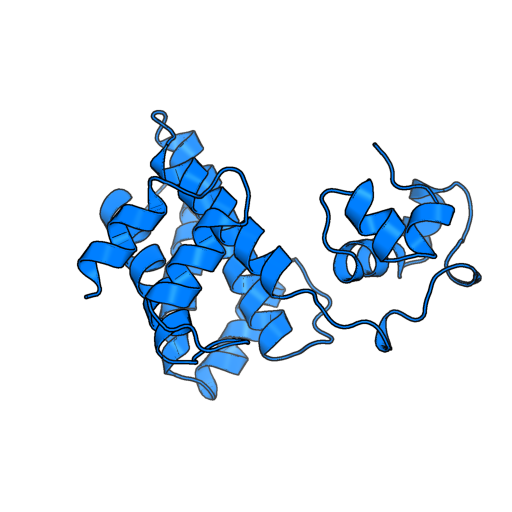16.855 1.00 90.94 77 GLU A O 1
ATOM 663 N N . LYS A 1 78 ? 2.522 9.720 18.050 1.00 91.00 78 LYS A N 1
ATOM 664 C CA . LYS A 1 78 ? 3.103 10.430 16.901 1.00 91.00 78 LYS A CA 1
ATOM 665 C C . LYS A 1 78 ? 3.680 9.442 15.889 1.00 91.00 78 LYS A C 1
ATOM 667 O O . LYS A 1 78 ? 3.462 9.587 14.677 1.00 91.00 78 LYS A O 1
ATOM 672 N N . ILE A 1 79 ? 4.393 8.420 16.356 1.00 93.62 79 ILE A N 1
ATOM 673 C CA . ILE A 1 79 ? 4.907 7.350 15.498 1.00 93.62 79 ILE A CA 1
ATOM 674 C C . ILE A 1 79 ? 3.736 6.546 14.929 1.00 93.62 79 ILE A C 1
ATOM 676 O O . ILE A 1 79 ? 3.725 6.287 13.722 1.00 93.62 79 ILE A O 1
ATOM 680 N N . SER A 1 80 ? 2.721 6.224 15.731 1.00 95.19 80 SER A N 1
ATOM 681 C CA . SER A 1 80 ? 1.541 5.488 15.274 1.00 95.19 80 SER A CA 1
ATOM 682 C C . SER A 1 80 ? 0.801 6.220 14.147 1.00 95.19 80 SER A C 1
ATOM 684 O O . SER A 1 80 ? 0.592 5.641 13.075 1.00 95.19 80 SER A O 1
ATOM 686 N N . ARG A 1 81 ? 0.516 7.518 14.314 1.00 95.19 81 ARG A N 1
ATOM 687 C CA . ARG A 1 81 ? -0.076 8.401 13.290 1.00 95.19 81 ARG A CA 1
ATOM 688 C C . ARG A 1 81 ? 0.804 8.488 12.035 1.00 95.19 81 ARG A C 1
ATOM 690 O O . ARG A 1 81 ? 0.326 8.451 10.896 1.00 95.19 81 ARG A O 1
ATOM 697 N N . SER A 1 82 ? 2.126 8.524 12.208 1.00 94.00 82 SER A N 1
ATOM 698 C CA . SER A 1 82 ? 3.084 8.480 11.096 1.00 94.00 82 SER A CA 1
ATOM 699 C C . SER A 1 82 ? 3.022 7.150 10.329 1.00 94.00 82 SER A C 1
ATOM 701 O O . SER A 1 82 ? 3.066 7.152 9.096 1.00 94.00 82 SER A O 1
ATOM 703 N N . LYS A 1 83 ? 2.890 6.004 11.004 1.00 96.62 83 LYS A N 1
ATOM 704 C CA . LYS A 1 83 ? 2.719 4.703 10.333 1.00 96.62 83 LYS A CA 1
ATOM 705 C C . LYS A 1 83 ? 1.362 4.616 9.632 1.00 96.62 83 LYS A C 1
ATOM 707 O O . LYS A 1 83 ? 1.330 4.219 8.470 1.00 96.62 83 LYS A O 1
ATOM 712 N N . PHE A 1 84 ? 0.292 5.081 10.273 1.00 97.25 84 PHE A N 1
ATOM 713 C CA . PHE A 1 84 ? -1.044 5.136 9.683 1.00 97.25 84 PHE A CA 1
ATOM 714 C C . PHE A 1 84 ? -1.077 5.966 8.393 1.00 97.25 84 PHE A C 1
ATOM 716 O O . PHE A 1 84 ? -1.483 5.462 7.350 1.00 97.25 84 PHE A O 1
ATOM 723 N N . SER A 1 85 ? -0.545 7.193 8.407 1.00 96.06 85 SER A N 1
ATOM 724 C CA . SER A 1 85 ? -0.487 8.028 7.193 1.00 96.06 85 SER A CA 1
ATOM 725 C C . SER A 1 85 ? 0.279 7.352 6.046 1.00 96.06 85 SER A C 1
ATOM 727 O O . SER A 1 85 ? -0.133 7.450 4.892 1.00 96.06 85 SER A O 1
ATOM 729 N N . LYS A 1 86 ? 1.348 6.590 6.341 1.00 95.81 86 LYS A N 1
ATOM 730 C CA . LYS A 1 86 ? 2.051 5.785 5.321 1.00 95.81 86 LYS A CA 1
ATOM 731 C C . LYS A 1 86 ? 1.168 4.683 4.743 1.00 95.81 86 LYS A C 1
ATOM 733 O O . LYS A 1 86 ? 1.242 4.446 3.538 1.00 95.81 86 LYS A O 1
ATOM 738 N N . ALA A 1 87 ? 0.363 4.019 5.572 1.00 97.62 87 ALA A N 1
ATOM 739 C CA . ALA A 1 87 ? -0.590 3.019 5.100 1.00 97.62 87 ALA A CA 1
ATOM 740 C C . ALA A 1 87 ? -1.620 3.646 4.157 1.00 97.62 87 ALA A C 1
ATOM 742 O O . ALA A 1 87 ? -1.793 3.159 3.042 1.00 97.62 87 ALA A O 1
ATOM 743 N N . VAL A 1 88 ? -2.225 4.769 4.556 1.00 97.75 88 VAL A N 1
ATOM 744 C CA . VAL A 1 88 ? -3.220 5.479 3.741 1.00 97.75 88 VAL A CA 1
ATOM 745 C C . VAL A 1 88 ? -2.632 5.934 2.406 1.00 97.75 88 VAL A C 1
ATOM 747 O O . VAL A 1 88 ? -3.250 5.715 1.366 1.00 97.75 88 VAL A O 1
ATOM 750 N N . PHE A 1 89 ? -1.423 6.505 2.393 1.00 95.94 89 PHE A N 1
ATOM 751 C CA . PHE A 1 89 ? -0.768 6.922 1.147 1.00 95.94 89 PHE A CA 1
ATOM 752 C C . PHE A 1 89 ? -0.477 5.743 0.219 1.00 95.94 89 PHE A C 1
ATOM 754 O O . PHE A 1 89 ? -0.729 5.832 -0.980 1.00 95.94 89 PHE A O 1
ATOM 761 N N . LYS A 1 90 ? 0.004 4.620 0.763 1.00 95.19 90 LYS A N 1
ATOM 762 C CA . LYS A 1 90 ? 0.261 3.414 -0.032 1.00 95.19 90 LYS A CA 1
ATOM 763 C C . LYS A 1 90 ? -1.024 2.785 -0.556 1.00 95.19 90 LYS A C 1
ATOM 765 O O . LYS A 1 90 ? -1.030 2.346 -1.696 1.00 95.19 90 LYS A O 1
ATOM 770 N N . PHE A 1 91 ? -2.102 2.779 0.227 1.00 97.25 91 PHE A N 1
ATOM 771 C CA . PHE A 1 91 ? -3.393 2.271 -0.234 1.00 97.25 91 PHE A CA 1
ATOM 772 C C . PHE A 1 91 ? -4.008 3.186 -1.298 1.00 97.25 91 PHE A C 1
ATOM 774 O O . PHE A 1 91 ? -4.570 2.725 -2.281 1.00 97.25 91 PHE A O 1
ATOM 781 N N . SER A 1 92 ? -3.831 4.496 -1.144 1.00 96.88 92 SER A N 1
ATOM 782 C CA . SER A 1 92 ? -4.250 5.485 -2.139 1.00 96.88 92 SER A CA 1
ATOM 783 C C . SER A 1 92 ? -3.502 5.294 -3.462 1.00 96.88 92 SER A C 1
ATOM 785 O O . SER A 1 92 ? -4.122 5.273 -4.519 1.00 96.88 92 SER A O 1
ATOM 787 N N . TYR A 1 93 ? -2.182 5.085 -3.406 1.00 94.62 93 TYR A N 1
ATOM 788 C CA . TYR A 1 93 ? -1.383 4.723 -4.579 1.00 94.62 93 TYR A CA 1
ATOM 789 C C . TYR A 1 93 ? -1.818 3.381 -5.180 1.00 94.62 93 TYR A C 1
ATOM 791 O O . TYR A 1 93 ? -1.986 3.287 -6.391 1.00 94.62 93 TYR A O 1
ATOM 799 N N . TYR A 1 94 ? -2.050 2.372 -4.337 1.00 95.25 94 TYR A N 1
ATOM 800 C CA . TYR A 1 94 ? -2.562 1.064 -4.740 1.00 95.25 94 TYR A CA 1
ATOM 801 C C . TYR A 1 94 ? -3.858 1.181 -5.553 1.00 95.25 94 TYR A C 1
ATOM 803 O O . TYR A 1 94 ? -3.958 0.594 -6.624 1.00 95.25 94 TYR A O 1
ATOM 811 N N . LEU A 1 95 ? -4.819 1.987 -5.096 1.00 95.38 95 LEU A N 1
ATOM 812 C CA . LEU A 1 95 ? -6.039 2.246 -5.857 1.00 95.38 95 LEU A CA 1
ATOM 813 C C . LEU A 1 95 ? -5.736 2.927 -7.197 1.00 95.38 95 LEU A C 1
ATOM 815 O O . LEU A 1 95 ? -6.287 2.521 -8.214 1.00 95.38 95 LEU A O 1
ATOM 819 N N . CYS A 1 96 ? -4.843 3.921 -7.233 1.00 94.81 96 CYS A N 1
ATOM 820 C CA . CYS A 1 96 ? -4.464 4.556 -8.496 1.00 94.81 96 CYS A CA 1
ATOM 821 C C . CYS A 1 96 ? -3.916 3.547 -9.510 1.00 94.81 96 CYS A C 1
ATOM 823 O O . CYS A 1 96 ? -4.341 3.591 -10.658 1.00 94.81 96 CYS A O 1
ATOM 825 N N . VAL A 1 97 ? -3.019 2.646 -9.090 1.00 92.94 97 VAL A N 1
ATOM 826 C CA . VAL A 1 97 ? -2.455 1.627 -9.990 1.00 92.94 97 VAL A CA 1
ATOM 827 C C . VAL A 1 97 ? -3.447 0.519 -10.331 1.00 92.94 97 VAL A C 1
ATOM 829 O O . VAL A 1 97 ? -3.376 -0.039 -11.416 1.00 92.94 97 VAL A O 1
ATOM 832 N N . PHE A 1 98 ? -4.391 0.213 -9.439 1.00 92.88 98 PHE A N 1
ATOM 833 C CA . PHE A 1 98 ? -5.469 -0.739 -9.709 1.00 92.88 98 PHE A CA 1
ATOM 834 C C . PHE A 1 98 ? -6.418 -0.227 -10.802 1.00 92.88 98 PHE A C 1
ATOM 836 O O . PHE A 1 98 ? -6.794 -0.982 -11.691 1.00 92.88 98 PHE A O 1
ATOM 843 N N . PHE A 1 99 ? -6.774 1.061 -10.771 1.00 91.88 99 PHE A N 1
ATOM 844 C CA . PHE A 1 99 ? -7.628 1.675 -11.796 1.00 91.88 99 PHE A CA 1
ATOM 845 C C . PHE A 1 99 ? -6.858 2.147 -13.040 1.00 91.88 99 PHE A C 1
ATOM 847 O O . PHE A 1 99 ? -7.473 2.565 -14.021 1.00 91.88 99 PHE A O 1
ATOM 854 N N . ASP A 1 100 ? -5.527 2.144 -12.996 1.00 90.75 100 ASP A N 1
ATOM 855 C CA . ASP A 1 100 ? -4.644 2.563 -14.082 1.00 90.75 100 ASP A CA 1
ATOM 856 C C . ASP A 1 100 ? -3.263 1.928 -13.901 1.00 90.75 100 ASP A C 1
ATOM 858 O O . ASP A 1 100 ? -2.390 2.472 -13.224 1.00 90.75 100 ASP A O 1
ATOM 862 N N . GLU A 1 101 ? -3.055 0.769 -14.531 1.00 86.25 101 GLU A N 1
ATOM 863 C CA . GLU A 1 101 ? -1.833 -0.035 -14.366 1.00 86.25 101 GLU A CA 1
ATOM 864 C C . GLU A 1 101 ? -0.552 0.671 -14.850 1.00 86.25 101 GLU A C 1
ATOM 866 O O . GLU A 1 101 ? 0.559 0.169 -14.630 1.00 86.25 101 GLU A O 1
ATOM 871 N N . SER A 1 102 ? -0.700 1.816 -15.524 1.00 83.69 102 SER A N 1
ATOM 872 C CA . SER A 1 102 ? 0.388 2.656 -16.021 1.00 83.69 102 SER A CA 1
ATOM 873 C C . SER A 1 102 ? 0.711 3.840 -15.104 1.00 83.69 102 SER A C 1
ATOM 875 O O . SER A 1 102 ? 1.696 4.538 -15.344 1.00 83.69 102 SER A O 1
ATOM 877 N N . PHE A 1 103 ? -0.081 4.072 -14.048 1.00 88.62 103 PHE A N 1
ATOM 878 C CA . PHE A 1 103 ? 0.001 5.274 -13.221 1.00 88.62 103 PHE A CA 1
ATOM 879 C C . PHE A 1 103 ? 1.403 5.475 -12.608 1.00 88.62 103 PHE A C 1
ATOM 881 O O . PHE A 1 103 ? 1.802 4.720 -11.712 1.00 88.62 103 PHE A O 1
ATOM 888 N N . PRO A 1 104 ? 2.158 6.516 -13.027 1.00 82.19 104 PRO A N 1
ATOM 889 C CA . PRO A 1 104 ? 3.582 6.597 -12.720 1.00 82.19 104 PRO A CA 1
ATOM 890 C C . PRO A 1 104 ? 3.923 7.403 -11.468 1.00 82.19 104 PRO A C 1
ATOM 892 O O . PRO A 1 104 ? 5.086 7.505 -11.087 1.00 82.19 104 PRO A O 1
ATOM 895 N N . TYR A 1 105 ? 2.930 8.019 -10.831 1.00 86.44 105 TYR A N 1
ATOM 896 C CA . TYR A 1 105 ? 3.183 9.067 -9.853 1.00 86.44 105 TYR A CA 1
ATOM 897 C C . TYR A 1 105 ? 3.023 8.578 -8.416 1.00 86.44 105 TYR A C 1
ATOM 899 O O . TYR A 1 105 ? 1.991 8.042 -8.027 1.00 86.44 105 TYR A O 1
ATOM 907 N N . THR A 1 106 ? 4.016 8.867 -7.582 1.00 84.31 106 THR A N 1
ATOM 908 C CA . THR A 1 106 ? 3.970 8.613 -6.133 1.00 84.31 106 THR A CA 1
ATOM 909 C C . THR A 1 106 ? 3.661 9.874 -5.322 1.00 84.31 106 THR A C 1
ATOM 911 O O . THR A 1 106 ? 3.468 9.804 -4.107 1.00 84.31 106 THR A O 1
ATOM 914 N N . SER A 1 107 ? 3.586 11.043 -5.972 1.00 88.12 107 SER A N 1
ATOM 915 C CA . SER A 1 107 ? 3.302 12.306 -5.292 1.00 88.12 107 SER A CA 1
ATOM 916 C C . SER A 1 107 ? 1.845 12.382 -4.830 1.00 88.12 107 SER A C 1
ATOM 918 O O . SER A 1 107 ? 0.912 12.045 -5.563 1.00 88.12 107 SER A O 1
ATOM 920 N N . ILE A 1 108 ? 1.638 12.884 -3.610 1.00 90.00 108 ILE A N 1
ATOM 921 C CA . ILE A 1 108 ? 0.310 12.971 -2.983 1.00 90.00 108 ILE A CA 1
ATOM 922 C C . ILE A 1 108 ? -0.660 13.786 -3.848 1.00 90.00 108 ILE A C 1
ATOM 924 O O . ILE A 1 108 ? -1.811 13.398 -4.006 1.00 90.00 108 ILE A O 1
ATOM 928 N N . ILE A 1 109 ? -0.197 14.879 -4.461 1.00 91.06 109 ILE A N 1
ATOM 929 C CA . ILE A 1 109 ? -1.031 15.734 -5.320 1.00 91.06 109 ILE A CA 1
ATOM 930 C C . ILE A 1 109 ? -1.556 14.948 -6.530 1.00 91.06 109 ILE A C 1
ATOM 932 O O . ILE A 1 109 ? -2.748 15.013 -6.839 1.00 91.06 109 ILE A O 1
ATOM 936 N N . LYS A 1 110 ? -0.692 14.171 -7.198 1.00 94.94 110 LYS A N 1
ATOM 937 C CA . LYS A 1 110 ? -1.089 13.352 -8.351 1.00 94.94 110 LYS A CA 1
ATOM 938 C C . LYS A 1 110 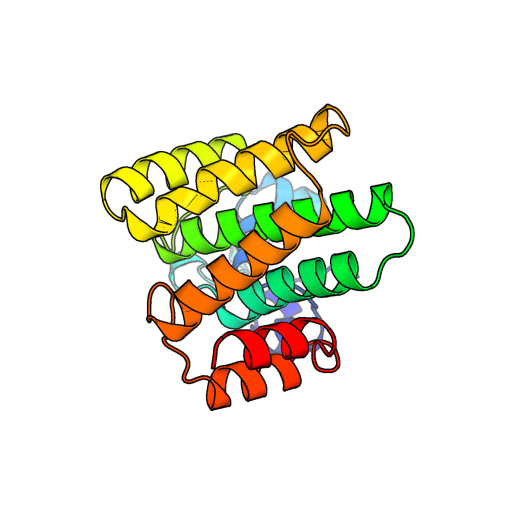? -2.003 12.203 -7.930 1.00 94.94 110 LYS A C 1
ATOM 940 O O . LYS A 1 110 ? -2.990 11.954 -8.616 1.00 94.94 110 LYS A O 1
ATOM 945 N N . ILE A 1 111 ? -1.730 11.570 -6.787 1.00 94.94 111 ILE A N 1
ATOM 946 C CA . ILE A 1 111 ? -2.592 10.533 -6.202 1.00 94.94 111 ILE A CA 1
ATOM 947 C C . ILE A 1 111 ? -3.990 11.092 -5.903 1.00 94.94 111 ILE A C 1
ATOM 949 O O . ILE A 1 111 ? -4.980 10.513 -6.335 1.00 94.94 111 ILE A O 1
ATOM 953 N N . ILE A 1 112 ? -4.095 12.246 -5.232 1.00 94.38 112 ILE A N 1
ATOM 954 C CA . ILE A 1 112 ? -5.385 12.899 -4.947 1.00 94.38 112 ILE A CA 1
ATOM 955 C C . ILE A 1 112 ? -6.130 13.213 -6.247 1.00 94.38 112 ILE A C 1
ATOM 957 O O . ILE A 1 112 ? -7.329 12.958 -6.334 1.00 94.38 112 ILE A O 1
ATOM 961 N N . SER A 1 113 ? -5.436 13.768 -7.244 1.00 94.62 113 SER A N 1
ATOM 962 C CA . SER A 1 113 ? -6.036 14.098 -8.539 1.00 94.62 113 SER A CA 1
ATOM 963 C C . SER A 1 113 ? -6.619 12.856 -9.221 1.00 94.62 113 SER A C 1
ATOM 965 O O . SER A 1 113 ? -7.789 12.855 -9.605 1.00 94.62 113 SER A O 1
ATOM 967 N N . LYS A 1 114 ? -5.846 11.763 -9.276 1.00 95.62 114 LYS A N 1
ATOM 968 C CA . LYS A 1 114 ? -6.297 10.490 -9.851 1.00 95.62 114 LYS A CA 1
ATOM 969 C C . LYS A 1 114 ? -7.465 9.891 -9.069 1.00 95.62 114 LYS A C 1
ATOM 971 O O . LYS A 1 114 ? -8.448 9.481 -9.668 1.00 95.62 114 LYS A O 1
ATOM 976 N N . LEU A 1 115 ? -7.416 9.877 -7.739 1.00 94.81 115 LEU A N 1
ATOM 977 C CA . LEU A 1 115 ? -8.523 9.336 -6.946 1.00 94.81 115 LEU A CA 1
ATOM 978 C C . LEU A 1 115 ? -9.805 10.151 -7.105 1.00 94.81 115 LEU A C 1
ATOM 980 O O . LEU A 1 115 ? -10.881 9.568 -7.152 1.00 94.81 115 LEU A O 1
ATOM 984 N N . LYS A 1 116 ? -9.716 11.480 -7.237 1.00 94.25 116 LYS A N 1
ATOM 985 C CA . LYS A 1 116 ? -10.892 12.311 -7.526 1.00 94.25 116 LYS A CA 1
ATOM 986 C C . LYS A 1 116 ? -11.544 11.936 -8.856 1.00 94.25 116 LYS A C 1
ATOM 988 O O . LYS A 1 116 ? -12.768 11.857 -8.895 1.00 94.25 116 LYS A O 1
ATOM 993 N N . SER A 1 117 ? -10.762 11.676 -9.909 1.00 93.75 117 SER A N 1
ATOM 994 C CA . SER A 1 117 ? -11.331 11.242 -11.192 1.00 93.75 117 SER A CA 1
ATOM 995 C C . SER A 1 117 ? -11.927 9.835 -11.112 1.00 93.75 117 SER A C 1
ATOM 997 O O . SER A 1 117 ? -12.999 9.598 -11.657 1.00 93.75 117 SER A O 1
ATOM 999 N N . VAL A 1 118 ? -11.307 8.919 -10.362 1.00 91.38 118 VAL A N 1
ATOM 1000 C CA . VAL A 1 118 ? -11.860 7.571 -10.150 1.00 91.38 118 VAL A CA 1
ATOM 1001 C C . VAL A 1 118 ? -13.160 7.617 -9.342 1.00 91.38 118 VAL A C 1
ATOM 1003 O O . VAL A 1 118 ? -14.117 6.948 -9.711 1.00 91.38 118 VAL A O 1
ATOM 1006 N N . VAL A 1 119 ? -13.244 8.413 -8.272 1.00 90.12 119 VAL A N 1
ATOM 1007 C CA . VAL A 1 119 ? -14.439 8.502 -7.403 1.00 90.12 119 VAL A CA 1
ATOM 1008 C C . VAL A 1 119 ? -15.680 8.994 -8.154 1.00 90.12 119 VAL A C 1
ATOM 1010 O O . VAL A 1 119 ? -16.796 8.622 -7.793 1.00 90.12 119 VAL A O 1
ATOM 1013 N N . GLN A 1 120 ? -15.505 9.786 -9.215 1.00 87.38 120 GLN A N 1
ATOM 1014 C CA . GLN A 1 120 ? -16.613 10.185 -10.092 1.00 87.38 120 GLN A CA 1
ATOM 1015 C C . GLN A 1 120 ? -17.259 8.982 -10.801 1.00 87.38 120 GLN A C 1
ATOM 1017 O O . GLN A 1 120 ? -18.450 9.019 -11.094 1.00 87.38 120 GLN A O 1
ATOM 1022 N N . ILE A 1 121 ? -16.489 7.916 -11.027 1.00 86.12 121 ILE A N 1
ATOM 1023 C CA . ILE A 1 121 ? -16.909 6.688 -11.712 1.00 86.12 121 ILE A CA 1
ATOM 1024 C C . ILE A 1 121 ? -17.291 5.610 -10.685 1.00 86.12 121 ILE A C 1
ATOM 1026 O O . ILE A 1 121 ? -18.302 4.926 -10.819 1.00 86.12 121 ILE A O 1
ATOM 1030 N N . VAL A 1 122 ? -16.495 5.479 -9.624 1.00 86.69 122 VAL A N 1
ATOM 1031 C CA . VAL A 1 122 ? -16.525 4.370 -8.667 1.00 86.69 122 VAL A CA 1
ATOM 1032 C C . VAL A 1 122 ? -16.810 4.924 -7.267 1.00 86.69 122 VAL A C 1
ATOM 1034 O O . VAL A 1 122 ? -15.920 5.167 -6.452 1.00 86.69 122 VAL A O 1
ATOM 1037 N N . LYS A 1 123 ? -18.095 5.174 -6.981 1.00 83.94 123 LYS A N 1
ATOM 1038 C CA . LYS A 1 123 ? -18.532 5.876 -5.756 1.00 83.94 123 LYS A CA 1
ATOM 1039 C C . LYS A 1 123 ? -18.186 5.143 -4.455 1.00 83.94 123 LYS A C 1
ATOM 1041 O O . LYS A 1 123 ? -17.987 5.788 -3.428 1.00 83.94 123 LYS A O 1
ATOM 1046 N N . ASN A 1 124 ? -18.092 3.812 -4.466 1.00 83.38 124 ASN A N 1
ATOM 1047 C CA . ASN A 1 124 ? -17.798 3.013 -3.266 1.00 83.38 124 ASN A CA 1
ATOM 1048 C C . ASN A 1 124 ? -16.395 3.282 -2.687 1.00 83.38 124 ASN A C 1
ATOM 1050 O O . ASN A 1 124 ? -16.190 3.058 -1.494 1.00 83.38 124 ASN A O 1
ATOM 1054 N N . ILE A 1 125 ? -15.458 3.826 -3.474 1.00 86.88 125 ILE A N 1
ATOM 1055 C CA . ILE A 1 125 ? -14.132 4.200 -2.973 1.00 86.88 125 ILE A CA 1
ATOM 1056 C C . ILE A 1 125 ? -14.066 5.630 -2.424 1.00 86.88 125 ILE A C 1
ATOM 1058 O O . ILE A 1 125 ? -13.028 6.003 -1.894 1.00 86.88 125 ILE A O 1
ATOM 1062 N N . GLN A 1 126 ? -15.143 6.429 -2.464 1.00 91.75 126 GLN A N 1
ATOM 1063 C CA . GLN A 1 126 ? -15.129 7.849 -2.055 1.00 91.75 126 GLN A CA 1
ATOM 1064 C C . GLN A 1 126 ? -14.545 8.103 -0.659 1.00 91.75 126 GLN A C 1
ATOM 1066 O O . GLN A 1 126 ? -13.883 9.120 -0.436 1.00 91.75 126 GLN A O 1
ATOM 1071 N N . LYS A 1 127 ? -14.738 7.154 0.271 1.00 92.88 127 LYS A N 1
ATOM 1072 C CA . LYS A 1 127 ? -14.214 7.240 1.639 1.00 92.88 127 LYS A CA 1
ATOM 1073 C C . LYS A 1 127 ? -12.689 7.370 1.666 1.00 92.88 127 LYS A C 1
ATOM 1075 O O . LYS A 1 127 ? -12.166 8.002 2.580 1.00 92.88 127 LYS A O 1
ATOM 1080 N N . ILE A 1 128 ? -11.970 6.880 0.647 1.00 95.06 128 ILE A N 1
ATOM 1081 C CA . ILE A 1 128 ? -10.511 7.030 0.579 1.00 95.06 128 ILE A CA 1
ATOM 1082 C C . ILE A 1 128 ? -10.068 8.491 0.589 1.00 95.06 128 ILE A C 1
ATOM 1084 O O . ILE A 1 128 ? -9.040 8.811 1.177 1.00 95.06 128 ILE A O 1
ATOM 1088 N N . ILE A 1 129 ? -10.850 9.395 -0.008 1.00 93.94 129 ILE A N 1
ATOM 1089 C CA . ILE A 1 129 ? -10.513 10.820 -0.054 1.00 93.94 129 ILE A CA 1
ATOM 1090 C C . ILE A 1 129 ? -10.529 11.425 1.351 1.00 93.94 129 ILE A C 1
ATOM 1092 O O . ILE A 1 129 ? -9.706 12.291 1.645 1.00 93.94 129 ILE A O 1
ATOM 1096 N N . ILE A 1 130 ? -11.434 10.964 2.217 1.00 93.38 130 ILE A N 1
ATOM 1097 C CA . ILE A 1 130 ? -11.524 11.410 3.612 1.00 93.38 130 ILE A CA 1
ATOM 1098 C C . ILE A 1 130 ? -10.274 10.949 4.364 1.00 93.38 130 ILE A C 1
ATOM 1100 O O . ILE A 1 130 ? -9.528 11.780 4.877 1.00 93.38 130 ILE A O 1
ATOM 1104 N N . PHE A 1 131 ? -9.967 9.650 4.318 1.00 95.62 131 PHE A N 1
ATOM 1105 C CA . PHE A 1 131 ? -8.776 9.101 4.972 1.00 95.62 131 PHE A CA 1
ATOM 1106 C C . PHE A 1 131 ? -7.482 9.749 4.471 1.00 95.62 131 PHE A C 1
ATOM 1108 O O . PHE A 1 131 ? -6.586 10.047 5.260 1.00 95.62 131 PHE A O 1
ATOM 1115 N N . LEU A 1 132 ? -7.379 10.006 3.165 1.00 95.12 132 LEU A N 1
ATOM 1116 C CA . LEU A 1 132 ? -6.209 10.638 2.563 1.00 95.12 132 LEU A CA 1
ATOM 1117 C C . LEU A 1 132 ? -6.024 12.084 3.039 1.00 95.12 132 LEU A C 1
ATOM 1119 O O . LEU A 1 132 ? -4.893 12.487 3.310 1.00 95.12 132 LEU A O 1
ATOM 1123 N N . LYS A 1 133 ? -7.109 12.853 3.191 1.00 92.62 133 LYS A N 1
ATOM 1124 C CA . LYS A 1 133 ? -7.055 14.202 3.776 1.00 92.62 133 LYS A CA 1
ATOM 1125 C C . LYS A 1 133 ? -6.574 14.161 5.226 1.00 92.62 133 LYS A C 1
ATOM 1127 O O . LYS A 1 133 ? -5.668 14.917 5.568 1.00 92.62 133 LYS A O 1
ATOM 1132 N N . GLU A 1 134 ? -7.098 13.245 6.038 1.00 92.88 134 GLU A N 1
ATOM 1133 C CA . GLU A 1 134 ? -6.638 13.065 7.421 1.00 92.88 134 GLU A CA 1
ATOM 1134 C C . GLU A 1 134 ? -5.155 12.680 7.477 1.00 92.88 134 GLU A C 1
ATOM 1136 O O . GLU A 1 134 ? -4.372 13.285 8.207 1.00 92.88 134 GLU A O 1
ATOM 1141 N N . ALA A 1 135 ? -4.714 11.754 6.625 1.00 94.31 135 ALA A N 1
ATOM 1142 C CA . ALA A 1 135 ? -3.307 11.374 6.531 1.00 94.31 135 ALA A CA 1
ATOM 1143 C C . ALA A 1 135 ? -2.386 12.548 6.145 1.00 94.31 135 ALA A C 1
ATOM 1145 O O . ALA A 1 135 ? -1.259 12.634 6.644 1.00 94.31 135 ALA A O 1
ATOM 1146 N N . VAL A 1 136 ? -2.849 13.463 5.285 1.00 92.81 136 VAL A N 1
ATOM 1147 C CA . VAL A 1 136 ? -2.131 14.705 4.954 1.00 92.81 136 VAL A CA 1
ATOM 1148 C C . VAL A 1 136 ? -2.109 15.665 6.144 1.00 92.81 136 VAL A C 1
ATOM 1150 O O . VAL A 1 136 ? -1.045 16.197 6.459 1.00 92.81 136 VAL A O 1
ATOM 1153 N N . ASN A 1 137 ? -3.230 15.850 6.843 1.00 90.94 137 ASN A N 1
ATOM 1154 C CA . ASN A 1 137 ? -3.308 16.712 8.028 1.00 90.94 137 ASN A CA 1
ATOM 1155 C C . ASN A 1 137 ? -2.367 16.236 9.141 1.00 90.94 137 ASN A C 1
ATOM 1157 O O . ASN A 1 137 ? -1.596 17.036 9.677 1.00 90.94 137 ASN A O 1
ATOM 1161 N N . ILE A 1 138 ? -2.326 14.925 9.394 1.00 90.06 138 ILE A N 1
ATOM 1162 C CA . ILE A 1 138 ? -1.374 14.289 10.314 1.00 90.06 138 ILE A CA 1
ATOM 1163 C C . ILE A 1 138 ? 0.063 14.667 9.957 1.00 90.06 138 ILE A C 1
ATOM 1165 O O . ILE A 1 138 ? 0.864 14.987 10.833 1.00 90.06 138 ILE A O 1
ATOM 1169 N N . ARG A 1 139 ? 0.406 14.612 8.667 1.00 86.81 139 ARG A N 1
ATOM 1170 C CA . ARG A 1 139 ? 1.769 14.857 8.182 1.00 86.81 139 ARG A CA 1
ATOM 1171 C C . ARG A 1 139 ? 2.165 16.323 8.225 1.00 86.81 139 ARG A C 1
ATOM 1173 O O . ARG A 1 139 ? 3.311 16.611 8.548 1.00 86.81 139 ARG A O 1
ATOM 1180 N N . ALA A 1 140 ? 1.244 17.212 7.874 1.00 87.06 140 ALA A N 1
ATOM 1181 C CA . ALA A 1 140 ? 1.516 18.637 7.752 1.00 87.06 140 ALA A CA 1
ATOM 1182 C C . ALA A 1 140 ? 1.413 19.373 9.092 1.00 87.06 140 ALA A C 1
ATOM 1184 O O . ALA A 1 140 ? 2.202 20.272 9.359 1.00 87.06 140 ALA A O 1
ATOM 1185 N N . LYS A 1 141 ? 0.428 19.010 9.920 1.00 82.62 141 LYS A N 1
ATOM 1186 C CA . LYS A 1 141 ? 0.045 19.774 11.116 1.00 82.62 141 LYS A CA 1
ATOM 1187 C C . LYS A 1 141 ? 0.161 18.970 12.409 1.00 82.62 141 LYS A C 1
ATOM 1189 O O . LYS A 1 141 ? 0.128 19.556 13.480 1.00 82.62 141 LYS A O 1
ATOM 1194 N N . GLY A 1 142 ? 0.257 17.640 12.331 1.00 77.12 142 GLY A N 1
ATOM 1195 C CA . GLY A 1 142 ? 0.199 16.767 13.509 1.00 77.12 142 GLY A CA 1
ATOM 1196 C C . GLY A 1 142 ? -1.195 16.660 14.140 1.00 77.12 142 GLY A C 1
ATOM 1197 O O . GLY A 1 142 ? -1.337 16.015 15.176 1.00 77.12 142 GLY A O 1
ATOM 1198 N N . ILE A 1 143 ? -2.210 17.262 13.515 1.00 75.12 143 ILE A N 1
ATOM 1199 C CA . ILE A 1 143 ? -3.592 17.345 14.000 1.00 75.12 143 ILE A CA 1
ATOM 1200 C C . ILE A 1 143 ? -4.464 16.355 13.221 1.00 75.12 143 ILE A C 1
ATOM 1202 O O . ILE A 1 143 ? -4.213 16.101 12.039 1.00 75.12 143 ILE A O 1
ATOM 1206 N N . ILE A 1 144 ? -5.482 15.821 13.893 1.00 71.56 144 ILE A N 1
ATOM 1207 C CA . ILE A 1 144 ? -6.542 14.974 13.339 1.00 71.56 144 ILE A CA 1
ATOM 1208 C C . ILE A 1 144 ? -7.886 15.608 13.710 1.00 71.56 144 ILE A C 1
ATOM 1210 O O . ILE A 1 144 ? -7.988 16.231 14.767 1.00 71.56 144 ILE A O 1
ATOM 1214 N N . SER A 1 145 ? -8.876 15.514 12.820 1.00 67.38 145 SER A N 1
ATOM 1215 C CA . SER A 1 145 ? -10.215 16.084 13.045 1.00 67.38 145 SER A CA 1
ATOM 1216 C C . SER A 1 145 ? -11.044 15.327 14.089 1.00 67.38 145 SER A C 1
ATOM 1218 O O . SER A 1 145 ? -11.855 15.939 14.778 1.00 67.38 145 SER A O 1
ATOM 1220 N N . GLU A 1 146 ? -10.814 14.022 14.225 1.00 77.44 146 GLU A N 1
ATOM 1221 C CA . GLU A 1 146 ? -11.522 13.110 15.128 1.00 77.44 146 GLU A CA 1
ATOM 1222 C C . GLU A 1 146 ? -10.539 12.293 15.988 1.00 77.44 146 GLU A C 1
ATOM 1224 O O . GLU A 1 146 ? -9.317 12.474 15.936 1.00 77.44 146 GLU A O 1
ATOM 1229 N N . ASP A 1 147 ? -11.071 11.363 16.784 1.00 89.00 147 ASP A N 1
ATOM 1230 C CA . ASP A 1 147 ? -10.261 10.398 17.519 1.00 89.00 147 ASP A CA 1
ATOM 1231 C C . ASP A 1 147 ? -9.436 9.519 16.560 1.00 89.00 147 ASP A C 1
ATOM 1233 O O . ASP A 1 147 ? -9.939 8.919 15.602 1.00 89.00 147 ASP A O 1
ATOM 1237 N N . PHE A 1 148 ? -8.130 9.436 16.817 1.00 91.75 148 PHE A N 1
ATOM 1238 C CA . PHE A 1 148 ? -7.208 8.725 15.937 1.00 91.75 148 PHE A CA 1
ATOM 1239 C C . PHE A 1 148 ? -7.493 7.221 15.868 1.00 91.75 148 PHE A C 1
ATOM 1241 O O . PHE A 1 148 ? -7.335 6.620 14.798 1.00 91.75 148 PHE A O 1
ATOM 1248 N N . ALA A 1 149 ? -7.889 6.601 16.984 1.00 92.44 149 ALA A N 1
ATOM 1249 C CA . ALA A 1 149 ? -8.188 5.177 17.000 1.00 92.44 149 ALA A CA 1
ATOM 1250 C C . ALA A 1 149 ? -9.408 4.894 16.118 1.00 92.44 149 ALA A C 1
ATOM 1252 O O . ALA A 1 149 ? -9.315 4.035 15.241 1.00 92.44 149 ALA A O 1
ATOM 1253 N N . GLN A 1 150 ? -10.468 5.695 16.239 1.00 93.38 150 GLN A N 1
ATOM 1254 C CA . GLN A 1 150 ? -11.673 5.567 15.412 1.00 93.38 150 GLN A CA 1
ATOM 1255 C C . GLN A 1 150 ? -11.377 5.704 13.914 1.00 93.38 150 GLN A C 1
ATOM 1257 O O . GLN A 1 150 ? -11.780 4.850 13.122 1.00 93.38 150 GLN A O 1
ATOM 1262 N N . ILE A 1 151 ? -10.605 6.719 13.504 1.00 94.25 151 ILE A N 1
ATOM 1263 C CA . ILE A 1 151 ? -10.223 6.893 12.090 1.00 94.25 151 ILE A CA 1
ATOM 1264 C C . ILE A 1 151 ? -9.426 5.689 11.579 1.00 94.25 151 ILE A C 1
ATOM 1266 O O . ILE A 1 151 ? -9.633 5.221 10.452 1.00 94.25 151 ILE A O 1
ATOM 1270 N N . ARG A 1 152 ? -8.500 5.178 12.395 1.00 95.56 152 ARG A N 1
ATOM 1271 C CA . ARG A 1 152 ? -7.673 4.025 12.035 1.00 95.56 152 ARG A CA 1
ATOM 1272 C C . ARG A 1 152 ? -8.510 2.760 11.870 1.00 95.56 152 ARG A C 1
ATOM 1274 O O . ARG A 1 152 ? -8.309 2.038 10.895 1.00 95.56 152 ARG A O 1
ATOM 1281 N N . GLU A 1 153 ? -9.437 2.502 12.782 1.00 95.50 153 GLU A N 1
ATOM 1282 C CA . GLU A 1 153 ? -10.341 1.349 12.732 1.00 95.50 153 GLU A CA 1
ATOM 1283 C C . GLU A 1 153 ? -11.296 1.441 11.540 1.00 95.50 153 GLU A C 1
ATOM 1285 O O . GLU A 1 153 ? -11.402 0.496 10.755 1.00 95.50 153 GLU A O 1
ATOM 1290 N N . ALA A 1 154 ? -11.889 2.614 11.308 1.00 95.06 154 ALA A N 1
ATOM 1291 C CA . ALA A 1 154 ? -12.735 2.865 10.146 1.00 95.06 154 ALA A CA 1
ATOM 1292 C C . ALA A 1 154 ? -11.990 2.619 8.823 1.00 95.06 154 ALA A C 1
ATOM 1294 O O . ALA A 1 154 ? -12.566 2.080 7.873 1.00 95.06 154 ALA A O 1
ATOM 1295 N N . PHE A 1 155 ? -10.703 2.974 8.751 1.00 96.88 155 PHE A N 1
ATOM 1296 C CA . PHE A 1 155 ? -9.870 2.698 7.582 1.00 96.88 155 PHE A CA 1
ATOM 1297 C C . PHE A 1 155 ? -9.598 1.200 7.388 1.00 96.88 155 PHE A C 1
ATOM 1299 O O . PHE A 1 155 ? -9.654 0.714 6.257 1.00 96.88 155 PHE A O 1
ATOM 1306 N N . ILE A 1 156 ? -9.341 0.456 8.469 1.00 97.06 156 ILE A N 1
ATOM 1307 C CA . ILE A 1 156 ? -9.154 -1.005 8.423 1.00 97.06 156 ILE A CA 1
ATOM 1308 C C . ILE A 1 156 ? -10.415 -1.685 7.896 1.00 97.06 156 ILE A C 1
ATOM 1310 O O . ILE A 1 156 ? -10.351 -2.441 6.924 1.00 97.06 156 ILE A O 1
ATOM 1314 N N . ILE A 1 157 ? -11.560 -1.358 8.494 1.00 95.12 157 ILE A N 1
ATOM 1315 C CA . ILE A 1 157 ? -12.870 -1.886 8.106 1.00 95.12 157 ILE A CA 1
ATOM 1316 C C . ILE A 1 157 ? -13.161 -1.554 6.643 1.00 95.12 157 ILE A C 1
ATOM 1318 O O . ILE A 1 157 ? -13.621 -2.411 5.892 1.00 95.12 157 ILE A O 1
ATOM 1322 N N . PHE A 1 158 ? -12.850 -0.332 6.203 1.00 95.19 158 PHE A N 1
ATOM 1323 C CA . PHE A 1 158 ? -13.006 0.068 4.808 1.00 95.19 158 PHE A CA 1
ATOM 1324 C C . PHE A 1 158 ? -12.181 -0.806 3.851 1.00 95.19 158 PHE A C 1
ATOM 1326 O O . PHE A 1 158 ? -12.740 -1.311 2.878 1.00 95.19 158 PHE A O 1
ATOM 1333 N N . ILE A 1 159 ? -10.891 -1.032 4.130 1.00 95.44 159 ILE A N 1
ATOM 1334 C CA . ILE A 1 159 ? -10.038 -1.896 3.293 1.00 95.44 159 ILE A CA 1
ATOM 1335 C C . ILE A 1 159 ? -10.593 -3.319 3.249 1.00 95.44 159 ILE A C 1
ATOM 1337 O O . ILE A 1 159 ? -10.727 -3.891 2.169 1.00 95.44 159 ILE A O 1
ATOM 1341 N N . PHE A 1 160 ? -10.921 -3.899 4.404 1.00 94.88 160 PHE A N 1
ATOM 1342 C CA . PHE A 1 160 ? -11.412 -5.275 4.462 1.00 94.88 160 PHE A CA 1
ATOM 1343 C C . PHE A 1 160 ? -12.763 -5.423 3.765 1.00 94.88 160 PHE A C 1
ATOM 1345 O O . PHE A 1 160 ? -12.957 -6.378 3.021 1.00 94.88 160 PHE A O 1
ATOM 1352 N N . SER A 1 161 ? -13.657 -4.439 3.900 1.00 92.69 161 SER A N 1
ATOM 1353 C CA . SER A 1 161 ? -14.921 -4.420 3.162 1.00 92.69 161 SER A CA 1
ATOM 1354 C C . SER A 1 161 ? -14.697 -4.415 1.649 1.00 92.69 161 SER A C 1
ATOM 1356 O O . SER A 1 161 ? -15.392 -5.127 0.930 1.00 92.69 161 SER A O 1
ATOM 1358 N N . LEU A 1 162 ? -13.712 -3.654 1.161 1.00 93.06 162 LEU A N 1
ATOM 1359 C CA . LEU A 1 162 ? -13.362 -3.646 -0.259 1.00 93.06 162 LEU A CA 1
ATOM 1360 C C . LEU A 1 162 ? -12.781 -4.990 -0.726 1.00 93.06 162 LEU A C 1
ATOM 1362 O O . LEU A 1 162 ? -13.124 -5.435 -1.816 1.00 93.06 162 LEU A O 1
ATOM 1366 N N . LEU A 1 163 ? -11.938 -5.642 0.080 1.00 93.69 163 LEU A N 1
ATOM 1367 C CA . LEU A 1 163 ? -11.369 -6.957 -0.252 1.00 93.69 163 LEU A CA 1
ATOM 1368 C C . LEU A 1 163 ? -12.435 -8.057 -0.278 1.00 93.69 163 LEU A C 1
ATOM 1370 O O . LEU A 1 163 ? -12.420 -8.895 -1.173 1.00 93.69 163 LEU A O 1
ATOM 1374 N N . ILE A 1 164 ? -13.367 -8.037 0.676 1.00 91.88 164 ILE A N 1
ATOM 1375 C CA . ILE A 1 164 ? -14.421 -9.053 0.791 1.00 91.88 164 ILE A CA 1
ATOM 1376 C C . ILE A 1 164 ? -15.491 -8.880 -0.287 1.00 91.88 164 ILE A C 1
ATOM 1378 O O . ILE A 1 164 ? -16.004 -9.861 -0.797 1.00 91.88 164 ILE A O 1
ATOM 1382 N N . LYS A 1 165 ? -15.826 -7.641 -0.664 1.00 90.62 165 LYS A N 1
ATOM 1383 C CA . LYS A 1 165 ? -16.883 -7.355 -1.652 1.00 90.62 165 LYS A CA 1
ATOM 1384 C C . LYS A 1 165 ? -16.378 -7.281 -3.098 1.00 90.62 165 LYS A C 1
ATOM 1386 O O . LYS A 1 165 ? -17.071 -6.725 -3.946 1.00 90.62 165 LYS A O 1
ATOM 1391 N N . GLY A 1 166 ? -15.145 -7.717 -3.364 1.00 86.19 166 GLY A N 1
ATOM 1392 C CA . GLY A 1 166 ? -14.560 -7.681 -4.710 1.00 86.19 166 GLY A CA 1
ATOM 1393 C C . GLY A 1 166 ? -14.339 -6.271 -5.272 1.00 86.19 166 GLY A C 1
ATOM 1394 O O . GLY A 1 166 ? -14.302 -6.074 -6.480 1.00 86.19 166 GLY A O 1
ATOM 1395 N N . GLY A 1 167 ? -14.175 -5.262 -4.413 1.00 85.75 167 GLY A N 1
ATOM 1396 C CA . GLY A 1 167 ? -13.941 -3.871 -4.820 1.00 85.75 167 GLY A CA 1
ATOM 1397 C C . GLY A 1 167 ? -12.503 -3.565 -5.255 1.00 85.75 167 GLY A C 1
ATOM 1398 O O . GLY A 1 167 ? -12.177 -2.396 -5.453 1.00 85.75 167 GLY A O 1
ATOM 1399 N N . LEU A 1 168 ? -11.641 -4.583 -5.337 1.00 90.56 168 LEU A N 1
ATOM 1400 C CA . LEU A 1 168 ? -10.195 -4.498 -5.558 1.00 90.56 168 LEU A CA 1
ATOM 1401 C C . LEU A 1 168 ? -9.731 -5.573 -6.554 1.00 90.56 168 LEU A C 1
ATOM 1403 O O . LEU A 1 168 ? -10.537 -6.283 -7.141 1.00 90.56 168 LEU A O 1
ATOM 1407 N N . HIS A 1 169 ? -8.414 -5.711 -6.728 1.00 91.25 169 HIS A N 1
ATOM 1408 C CA . HIS A 1 169 ? -7.791 -6.639 -7.684 1.00 91.25 169 HIS A CA 1
ATOM 1409 C C . HIS A 1 169 ? -8.193 -8.120 -7.538 1.00 91.25 169 HIS A C 1
ATOM 1411 O O . HIS A 1 169 ? -8.032 -8.888 -8.484 1.00 91.25 169 HIS A O 1
ATOM 1417 N N . LYS A 1 170 ? -8.672 -8.522 -6.357 1.00 90.44 170 LYS A N 1
ATOM 1418 C CA . LYS A 1 170 ? -9.221 -9.846 -6.070 1.00 90.44 170 LYS A CA 1
ATOM 1419 C C . LYS A 1 170 ? -10.291 -9.723 -4.981 1.00 90.44 170 LYS A C 1
ATOM 1421 O O . LYS A 1 170 ? -10.125 -8.951 -4.035 1.00 90.44 170 LYS A O 1
ATOM 1426 N N . GLU A 1 171 ? -11.356 -10.508 -5.114 1.00 93.69 171 GLU A N 1
ATOM 1427 C CA . GLU A 1 171 ? -12.310 -10.784 -4.040 1.00 93.69 171 GLU A CA 1
ATOM 1428 C C . GLU A 1 171 ? -11.766 -11.889 -3.128 1.00 93.69 171 GLU A C 1
ATOM 1430 O O . GLU A 1 171 ? -11.308 -12.931 -3.604 1.00 93.69 171 GLU A O 1
ATOM 1435 N N . PHE A 1 172 ? -11.790 -11.650 -1.820 1.00 92.81 172 PHE A N 1
ATOM 1436 C CA . PHE A 1 172 ? -11.373 -12.623 -0.819 1.00 92.81 172 PHE A CA 1
ATOM 1437 C C . PHE A 1 172 ? -12.576 -13.079 -0.003 1.00 92.81 172 PHE A C 1
ATOM 1439 O O . PHE A 1 172 ? -13.237 -12.266 0.641 1.00 92.81 172 PHE A O 1
ATOM 1446 N N . THR A 1 173 ? -12.778 -14.389 0.102 1.00 93.25 173 THR A N 1
ATOM 1447 C CA . THR A 1 173 ? -13.546 -14.928 1.232 1.00 93.25 173 THR A CA 1
ATOM 1448 C C . THR A 1 173 ? -12.837 -14.591 2.550 1.00 93.25 173 THR A C 1
ATOM 1450 O O . THR A 1 173 ? -11.616 -14.400 2.584 1.00 93.25 173 THR A O 1
ATOM 1453 N N . THR A 1 174 ? -13.555 -14.575 3.679 1.00 91.12 174 THR A N 1
ATOM 1454 C CA . THR A 1 174 ? -12.919 -14.321 4.986 1.00 91.12 174 THR A CA 1
ATOM 1455 C C . THR A 1 174 ? -11.786 -15.314 5.283 1.00 91.12 174 THR A C 1
ATOM 1457 O O . THR A 1 174 ? -10.756 -14.937 5.847 1.00 91.12 174 THR A O 1
ATOM 1460 N N . ALA A 1 175 ? -11.933 -16.575 4.857 1.00 91.75 175 ALA A N 1
ATOM 1461 C CA . ALA A 1 175 ? -10.902 -17.601 5.005 1.00 91.75 175 ALA A CA 1
ATOM 1462 C C . ALA A 1 175 ? -9.648 -17.288 4.171 1.00 91.75 175 ALA A C 1
ATOM 1464 O O . ALA A 1 175 ? -8.534 -17.336 4.699 1.00 91.75 175 ALA A O 1
ATOM 1465 N N . GLU A 1 176 ? -9.816 -16.904 2.903 1.00 93.69 176 GLU A N 1
ATOM 1466 C CA . GLU A 1 176 ? -8.699 -16.504 2.042 1.00 93.69 176 GLU A CA 1
ATOM 1467 C C . GLU A 1 176 ? -8.016 -15.231 2.542 1.00 93.69 176 GLU A C 1
ATOM 1469 O O . GLU A 1 176 ? -6.789 -15.154 2.518 1.00 93.69 176 GLU A O 1
ATOM 1474 N N . LEU A 1 177 ? -8.778 -14.247 3.030 1.00 92.88 177 LEU A N 1
ATOM 1475 C CA . LEU A 1 177 ? -8.210 -13.024 3.595 1.00 92.88 177 LEU A CA 1
ATOM 1476 C C . LEU A 1 177 ? -7.392 -13.340 4.853 1.00 92.88 177 LEU A C 1
ATOM 1478 O O . LEU A 1 177 ? -6.274 -12.854 5.010 1.00 92.88 177 LEU A O 1
ATOM 1482 N N . ASN A 1 178 ? -7.888 -14.224 5.719 1.00 91.88 178 ASN A N 1
ATOM 1483 C CA . ASN A 1 178 ? -7.140 -14.705 6.878 1.00 91.88 178 ASN A CA 1
ATOM 1484 C C . ASN A 1 178 ? -5.847 -15.442 6.473 1.00 91.88 178 ASN A C 1
ATOM 1486 O O . ASN A 1 178 ? -4.796 -15.200 7.070 1.00 91.88 178 ASN A O 1
ATOM 1490 N N . MET A 1 179 ? -5.891 -16.295 5.444 1.00 91.75 179 MET A N 1
ATOM 1491 C CA . MET A 1 179 ? -4.692 -16.949 4.897 1.00 91.75 179 MET A CA 1
ATOM 1492 C C . MET A 1 179 ? -3.698 -15.938 4.324 1.00 91.75 179 MET A C 1
ATOM 1494 O O . MET A 1 179 ? -2.495 -16.040 4.571 1.00 91.75 179 MET A O 1
ATOM 1498 N N . TYR A 1 180 ? -4.197 -14.940 3.597 1.00 91.88 180 TYR A N 1
ATOM 1499 C CA . TYR A 1 180 ? -3.388 -13.854 3.064 1.00 91.88 180 TYR A CA 1
ATOM 1500 C C . TYR A 1 180 ? -2.677 -13.094 4.192 1.00 91.88 180 TYR A C 1
ATOM 1502 O O . TYR A 1 180 ? -1.467 -12.889 4.116 1.00 91.88 180 TYR A O 1
ATOM 1510 N N . LEU A 1 181 ? -3.379 -12.756 5.283 1.00 91.81 181 LEU A N 1
ATOM 1511 C CA . LEU A 1 181 ? -2.759 -12.090 6.432 1.00 91.81 181 LEU A CA 1
ATOM 1512 C C . LEU A 1 181 ? -1.645 -12.932 7.065 1.00 91.81 181 LEU A C 1
ATOM 1514 O O . LEU A 1 181 ? -0.611 -12.383 7.431 1.00 91.81 181 LEU A O 1
ATOM 1518 N N . VAL A 1 182 ? -1.831 -14.253 7.163 1.00 90.75 182 VAL A N 1
ATOM 1519 C CA . VAL A 1 182 ? -0.835 -15.182 7.729 1.00 90.75 182 VAL A CA 1
ATOM 1520 C C . VAL A 1 182 ? 0.427 -15.274 6.863 1.00 90.75 182 VAL A C 1
ATOM 1522 O O . VAL A 1 182 ? 1.526 -15.422 7.397 1.00 90.75 182 VAL A O 1
ATOM 1525 N N . LYS A 1 183 ? 0.289 -15.155 5.538 1.00 88.06 183 LYS A N 1
ATOM 1526 C CA . LYS A 1 183 ? 1.382 -15.334 4.571 1.00 88.06 183 LYS A CA 1
ATOM 1527 C C . LYS A 1 183 ? 2.474 -14.262 4.665 1.00 88.06 183 LYS A C 1
ATOM 1529 O O . LYS A 1 183 ? 3.627 -14.546 4.346 1.00 88.06 183 LYS A O 1
ATOM 1534 N N . PHE A 1 184 ? 2.142 -13.037 5.074 1.00 81.56 184 PHE A N 1
ATOM 1535 C CA . PHE A 1 184 ? 3.054 -11.893 4.983 1.00 81.56 184 PHE A CA 1
ATOM 1536 C C . PHE A 1 184 ? 3.505 -11.368 6.356 1.00 81.56 184 PHE A C 1
ATOM 1538 O O . PHE A 1 184 ? 2.741 -11.329 7.315 1.00 81.56 184 PHE A O 1
ATOM 1545 N N . PHE A 1 185 ? 4.771 -10.934 6.442 1.00 73.38 185 PHE A N 1
ATOM 1546 C CA . PHE A 1 185 ? 5.366 -10.203 7.578 1.00 73.38 185 PHE A CA 1
ATOM 1547 C C . PHE A 1 185 ? 5.060 -10.768 8.983 1.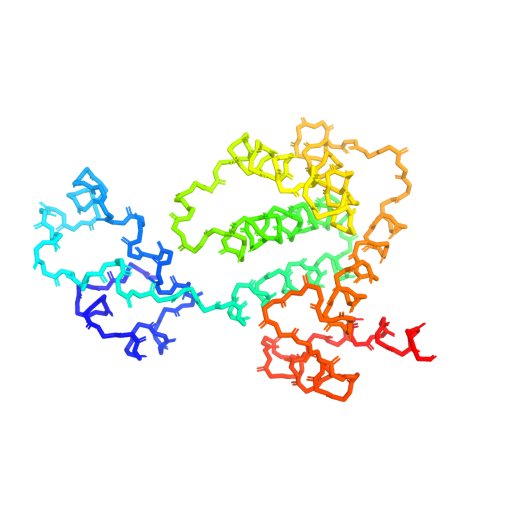00 73.38 185 PHE A C 1
ATOM 1549 O O . PHE A 1 185 ? 4.804 -10.011 9.921 1.00 73.38 185 PHE A O 1
ATOM 1556 N N . GLY A 1 186 ? 5.102 -12.093 9.148 1.00 77.06 186 GLY A N 1
ATOM 1557 C CA . GLY A 1 186 ? 4.862 -12.740 10.445 1.00 77.06 186 GLY A CA 1
ATOM 1558 C C . GLY A 1 186 ? 3.389 -12.799 10.870 1.00 77.06 186 GLY A C 1
ATOM 1559 O O . GLY A 1 186 ? 3.107 -13.067 12.035 1.00 77.06 186 GLY A O 1
ATOM 1560 N N . GLY A 1 187 ? 2.451 -12.556 9.949 1.00 86.25 187 GLY A N 1
ATOM 1561 C CA . GLY A 1 187 ? 1.058 -12.979 10.083 1.00 86.25 187 GLY A CA 1
ATOM 1562 C C . GLY A 1 187 ? 0.037 -11.928 10.534 1.00 86.25 187 GLY A C 1
ATOM 1563 O O . GLY A 1 187 ? -1.102 -12.295 10.816 1.00 86.25 187 GLY A O 1
ATOM 1564 N N . PHE A 1 188 ? 0.434 -10.656 10.645 1.00 92.31 188 PHE A N 1
ATOM 1565 C CA . PHE A 1 188 ? -0.423 -9.511 11.012 1.00 92.31 188 PHE A CA 1
ATOM 1566 C C . PHE A 1 188 ? -1.445 -9.772 12.148 1.00 92.31 188 PHE A C 1
ATOM 1568 O O . PHE A 1 188 ? -2.659 -9.632 11.957 1.00 92.31 188 PHE A O 1
ATOM 1575 N N . PRO A 1 189 ? -0.994 -10.194 13.343 1.00 92.81 189 PRO A N 1
ATOM 1576 C CA . PRO A 1 189 ? -1.879 -10.669 14.406 1.00 92.81 189 PRO A CA 1
ATOM 1577 C C . PRO A 1 189 ? -2.886 -9.631 14.922 1.00 92.81 189 PRO A C 1
ATOM 1579 O O . PRO A 1 189 ? -3.964 -10.030 15.369 1.00 92.81 189 PRO A O 1
ATOM 1582 N N . LEU A 1 190 ? -2.575 -8.328 14.889 1.00 94.38 190 LEU A N 1
ATOM 1583 C CA . LEU A 1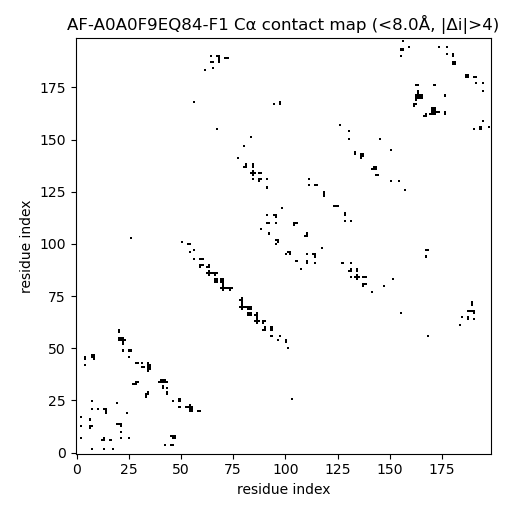 190 ? -3.517 -7.292 15.333 1.00 94.38 190 LEU A CA 1
ATOM 1584 C C . LEU A 1 190 ? -4.612 -7.064 14.290 1.00 94.38 190 LEU A C 1
ATOM 1586 O O . LEU A 1 190 ? -5.787 -7.023 14.649 1.00 94.38 190 LEU A O 1
ATOM 1590 N N . LEU A 1 191 ? -4.256 -7.016 13.005 1.00 94.31 191 LEU A N 1
ATOM 1591 C CA . LEU A 1 191 ? -5.224 -6.923 11.908 1.00 94.31 191 LEU A CA 1
ATOM 1592 C C . LEU A 1 191 ? -6.212 -8.096 11.872 1.00 94.31 191 LEU A C 1
ATOM 1594 O O . LEU A 1 191 ? -7.386 -7.897 11.573 1.00 94.31 191 LEU A O 1
ATOM 1598 N N . LYS A 1 192 ? -5.780 -9.309 12.239 1.00 92.19 192 LYS A N 1
ATOM 1599 C CA . LYS A 1 192 ? -6.669 -10.485 12.310 1.00 92.19 192 LYS A CA 1
ATOM 1600 C C . LYS A 1 192 ? -7.841 -10.312 13.282 1.00 92.19 192 LYS A C 1
ATOM 1602 O O . LYS A 1 192 ? -8.841 -11.008 13.131 1.00 92.19 192 LYS A O 1
ATOM 1607 N N . ARG A 1 193 ? -7.740 -9.418 14.273 1.00 91.38 193 ARG A N 1
ATOM 1608 C CA . ARG A 1 193 ? -8.834 -9.137 15.220 1.00 91.38 193 ARG A CA 1
ATOM 1609 C C . ARG A 1 193 ? -10.029 -8.503 14.506 1.00 91.38 193 ARG A C 1
ATOM 1611 O O . ARG A 1 193 ? -11.145 -8.961 14.700 1.00 91.38 193 ARG A O 1
ATOM 1618 N N . PHE A 1 194 ? -9.762 -7.599 13.567 1.00 91.25 194 PHE A N 1
ATOM 1619 C CA . PHE A 1 194 ? -10.783 -6.915 12.770 1.00 91.25 194 PHE A CA 1
ATOM 1620 C C . PHE A 1 194 ? -11.507 -7.834 11.778 1.00 91.25 194 PHE A C 1
ATOM 1622 O O . PHE A 1 194 ? -12.638 -7.555 11.404 1.00 91.25 194 PHE A O 1
ATOM 1629 N N . LEU A 1 195 ? -10.899 -8.954 11.361 1.00 86.19 195 LEU A N 1
ATOM 1630 C CA . LEU A 1 195 ? -11.620 -9.946 10.550 1.00 86.19 195 LEU A CA 1
ATOM 1631 C C . LEU A 1 195 ? -12.717 -10.656 11.338 1.00 86.19 195 LEU A C 1
ATOM 1633 O O . LEU A 1 195 ? -13.721 -11.044 10.754 1.00 86.19 195 LEU A O 1
ATOM 1637 N N . LYS A 1 196 ? -12.528 -10.838 12.650 1.00 76.50 196 LYS A N 1
ATOM 1638 C CA . LYS A 1 196 ? -13.536 -11.481 13.501 1.00 76.50 196 LYS A CA 1
ATOM 1639 C C . LYS A 1 196 ? -14.766 -10.600 13.700 1.00 76.50 196 LYS A C 1
ATOM 1641 O O . LYS A 1 196 ? -15.833 -11.135 13.940 1.00 76.50 196 LYS A O 1
ATOM 1646 N N . GLU A 1 197 ? -14.597 -9.285 13.602 1.00 72.44 197 GLU A N 1
ATOM 1647 C CA . GLU A 1 197 ? -15.654 -8.283 13.791 1.00 72.44 197 GLU A CA 1
ATOM 1648 C C . GLU A 1 197 ? -16.476 -8.026 12.517 1.00 72.44 197 GLU A C 1
ATOM 1650 O O . GLU A 1 197 ? -17.501 -7.354 12.570 1.00 72.44 197 GLU A O 1
ATOM 1655 N N . LEU A 1 198 ? -16.026 -8.538 11.364 1.00 69.56 198 LEU A N 1
ATOM 1656 C CA . LEU A 1 198 ? -16.722 -8.423 10.076 1.00 69.56 198 LEU A CA 1
ATOM 1657 C C . LEU A 1 198 ? -17.640 -9.613 9.760 1.00 69.56 198 LEU A C 1
ATOM 1659 O O . LEU A 1 198 ? -18.377 -9.536 8.775 1.00 69.56 198 LEU A O 1
ATOM 1663 N N . ASN A 1 199 ? -17.555 -10.688 10.550 1.00 55.09 199 ASN A N 1
ATOM 1664 C CA . ASN A 1 199 ? -18.373 -11.895 10.431 1.00 55.09 199 ASN A CA 1
ATOM 1665 C C . ASN A 1 199 ? -19.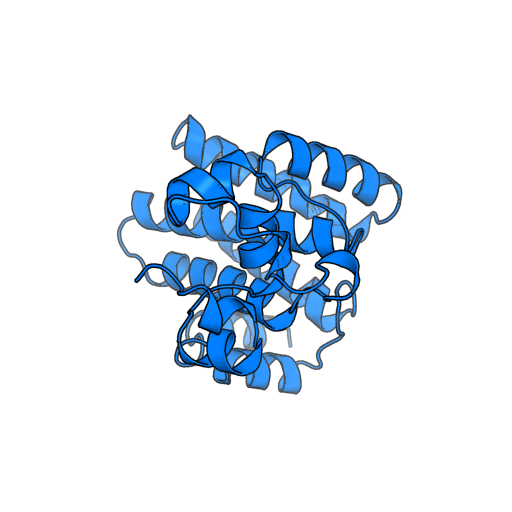543 -11.873 11.414 1.00 55.09 199 ASN A C 1
ATOM 1667 O O . ASN A 1 199 ? -19.321 -11.457 12.572 1.00 55.09 199 ASN A O 1
#

Sequence (199 aa):
GYNTIEMYKNKETFKKWSGANYKWALMDIKYEENSKLLYGEDIRDRLPDIDKIKFDYDDILARVLYHIEKSLKEKDEKISRSKFSKAVFKFSYYLCVFFDESFPYTSIIKIISKLKSVVQIVKNIQKIIIFLKEAVNIRAKGIISEDFAQIREAFIIFIFSLLIKGGLHKEFTTAELNMYLVKFFGGFPLLKRFLKELN

Nearest PDB structures (foldseek):
  7buv-assembly4_G-2  TM=2.267E-01  e=9.478E+00  Eucommia ulmoides

Secondary structure (DSSP, 8-state):
-PPPHHHHH-HHHHHHH--S-HHHHHHHTSSHHHHHHHHSS--GGGS--GGGPPP-HHHHHHHHHHHHHHHHH-SSHHHHHHHHHHHHHHHHHHHHHHH-TT----SHHHHHHHHHHHHHH-GGGTHHHHHHHHHHHHHHHS--SS-HHHHHHHHHHHHHHHHHTT-SSS---HHHHHHHHHHSTT--TTHHHHHHT--

Radius of gyration: 17.74 Å; Cα contacts (8 Å, |Δi|>4): 201; chains: 1; bounding box: 46×37×44 Å

pLDDT: mean 88.74, std 7.78, range [44.31, 97.75]

Organism: NCBI:txid412755

Mean predicted aligned error: 5.72 Å